Protein AF-A0A8J4XRU6-F1 (afdb_monomer_lite)

Radius of gyration: 30.34 Å; chains: 1; bounding box: 75×62×86 Å

Structure (mmCIF, N/CA/C/O backbone):
data_AF-A0A8J4XRU6-F1
#
_entry.id   AF-A0A8J4XRU6-F1
#
loop_
_atom_site.group_PDB
_atom_site.id
_atom_site.type_symbol
_atom_site.label_atom_id
_atom_site.label_alt_id
_atom_site.label_comp_id
_atom_site.label_asym_id
_atom_site.label_entity_id
_atom_site.label_seq_id
_atom_site.pdbx_PDB_ins_code
_atom_site.Cartn_x
_atom_site.Cartn_y
_atom_site.Cartn_z
_atom_site.occupancy
_atom_site.B_iso_or_equiv
_atom_site.auth_seq_id
_atom_site.auth_comp_id
_atom_site.auth_asym_id
_atom_site.auth_atom_id
_atom_site.pdbx_PDB_model_num
ATOM 1 N N . MET A 1 1 ? -19.511 39.780 55.574 1.00 36.06 1 MET A N 1
ATOM 2 C CA . MET A 1 1 ? -18.321 38.987 55.947 1.00 36.06 1 MET A CA 1
ATOM 3 C C . MET A 1 1 ? -18.146 37.893 54.897 1.00 36.06 1 MET A C 1
ATOM 5 O O . MET A 1 1 ? -18.789 36.856 54.975 1.00 36.06 1 MET A O 1
ATOM 9 N N . GLN A 1 2 ? -17.411 38.193 53.823 1.00 42.47 2 GLN A N 1
ATOM 10 C CA . GLN A 1 2 ? -17.101 37.233 52.762 1.00 42.47 2 GLN A CA 1
ATOM 11 C C . GLN A 1 2 ? -15.917 36.392 53.230 1.00 42.47 2 GLN A C 1
ATOM 13 O O . GLN A 1 2 ? -14.803 36.896 53.327 1.00 42.47 2 GLN A O 1
ATOM 18 N N . VAL A 1 3 ? -16.158 35.124 53.554 1.00 40.81 3 VAL A N 1
ATOM 19 C CA . VAL A 1 3 ? -15.068 34.166 53.739 1.00 40.81 3 VAL A CA 1
ATOM 20 C C . VAL A 1 3 ? -14.657 33.704 52.343 1.00 40.81 3 VAL A C 1
ATOM 22 O O . VAL A 1 3 ? -15.172 32.711 51.831 1.00 40.81 3 VAL A O 1
ATOM 25 N N . SER A 1 4 ? -13.760 34.466 51.713 1.00 47.53 4 SER A N 1
ATOM 26 C CA . SER A 1 4 ? -12.944 33.965 50.606 1.00 47.53 4 SER A CA 1
ATOM 27 C C . SER A 1 4 ? -12.082 32.839 51.168 1.00 47.53 4 SER A C 1
ATOM 29 O O . SER A 1 4 ? -11.114 33.079 51.886 1.00 47.53 4 SER A O 1
ATOM 31 N N . ARG A 1 5 ? -12.477 31.589 50.917 1.00 51.69 5 ARG A N 1
ATOM 32 C CA . ARG A 1 5 ? -11.557 30.461 51.052 1.00 51.69 5 ARG A CA 1
ATOM 33 C C . ARG A 1 5 ? -10.728 30.427 49.775 1.00 51.69 5 ARG A C 1
ATOM 35 O O . ARG A 1 5 ? -11.183 29.878 48.774 1.00 51.69 5 ARG A O 1
ATOM 42 N N . GLU A 1 6 ? -9.532 31.002 49.811 1.00 52.94 6 GLU A N 1
ATOM 43 C CA . GLU A 1 6 ? -8.487 30.690 48.837 1.00 52.94 6 GLU A CA 1
ATOM 44 C C . GLU A 1 6 ? -8.266 29.167 48.850 1.00 52.94 6 GLU A C 1
ATOM 46 O O . GLU A 1 6 ? -7.653 28.614 49.766 1.00 52.94 6 GLU A O 1
ATOM 51 N N . CYS A 1 7 ? -8.784 28.461 47.843 1.00 56.81 7 CYS A N 1
ATOM 52 C CA . CYS A 1 7 ? -8.382 27.085 47.571 1.00 56.81 7 CYS A CA 1
ATOM 53 C C . CYS A 1 7 ? -6.996 27.149 46.927 1.00 56.81 7 CYS A C 1
ATOM 55 O O . CYS A 1 7 ? -6.865 27.188 45.707 1.00 56.81 7 CYS A O 1
ATOM 57 N N . ARG A 1 8 ? -5.949 27.233 47.751 1.00 59.84 8 ARG A N 1
ATOM 58 C CA . ARG A 1 8 ? -4.573 27.093 47.275 1.00 59.84 8 ARG A CA 1
ATOM 59 C C . ARG A 1 8 ? -4.389 25.642 46.831 1.00 59.84 8 ARG A C 1
ATOM 61 O O . ARG A 1 8 ? -4.254 24.759 47.672 1.00 59.84 8 ARG A O 1
ATOM 68 N N . VAL A 1 9 ? -4.443 25.406 45.521 1.00 60.50 9 VAL A N 1
ATOM 69 C CA . VAL A 1 9 ? -4.179 24.090 44.926 1.00 60.50 9 VAL A CA 1
ATOM 70 C C . VAL A 1 9 ? -2.729 23.707 45.267 1.00 60.50 9 VAL A C 1
ATOM 72 O O . VAL A 1 9 ? -1.824 24.495 44.974 1.00 60.50 9 VAL A O 1
ATOM 75 N N . PRO A 1 10 ? -2.480 22.572 45.944 1.00 61.06 10 PRO A N 1
ATOM 76 C CA . PRO A 1 10 ? -1.125 22.140 46.269 1.00 61.06 10 PRO A CA 1
ATOM 77 C C . PRO A 1 10 ? -0.315 21.915 44.982 1.00 61.06 10 PRO A C 1
ATOM 79 O O . PRO A 1 10 ? -0.826 21.364 44.012 1.00 61.06 10 PRO A O 1
ATOM 82 N N . GLN A 1 11 ? 0.957 22.335 44.966 1.00 56.78 11 GLN A N 1
ATOM 83 C CA . GLN A 1 11 ? 1.838 22.288 43.781 1.00 56.78 11 GLN A CA 1
ATOM 84 C C . GLN A 1 11 ? 1.998 20.888 43.158 1.00 56.78 11 GLN A C 1
ATOM 86 O O . GLN A 1 11 ? 2.350 20.800 41.989 1.00 56.78 11 GLN A O 1
ATOM 91 N N . ALA A 1 12 ? 1.679 19.816 43.890 1.00 53.16 12 ALA A N 1
ATOM 92 C CA . ALA A 1 12 ? 1.662 18.442 43.384 1.00 53.16 12 ALA A CA 1
ATOM 93 C C . ALA A 1 12 ? 0.533 18.151 42.366 1.00 53.16 12 ALA A C 1
ATOM 95 O O . ALA A 1 12 ? 0.570 17.133 41.689 1.00 53.16 12 ALA A O 1
ATOM 96 N N . GLU A 1 13 ? -0.471 19.027 42.237 1.00 52.50 13 GLU A N 1
ATOM 97 C CA . GLU A 1 13 ? -1.601 18.855 41.307 1.00 52.50 13 GLU A CA 1
ATOM 98 C C . GLU A 1 13 ? -1.416 19.623 39.979 1.00 52.50 13 GLU A C 1
ATOM 100 O O . GLU A 1 13 ? -2.256 19.553 39.080 1.00 52.50 13 GLU A O 1
ATOM 105 N N . ALA A 1 14 ? -0.296 20.342 39.823 1.00 54.00 14 ALA A N 1
ATOM 106 C CA . ALA A 1 14 ? 0.062 21.039 38.584 1.00 54.00 14 ALA A CA 1
ATOM 107 C C . ALA A 1 14 ? 0.485 20.081 37.450 1.00 54.00 14 ALA A C 1
ATOM 109 O O . ALA A 1 14 ? 0.410 20.451 36.278 1.00 54.00 14 ALA A O 1
ATOM 110 N N . ASP A 1 15 ? 0.851 18.841 37.785 1.00 62.12 15 ASP A N 1
ATOM 111 C CA . ASP A 1 15 ? 1.307 17.823 36.829 1.00 62.12 15 ASP A CA 1
ATOM 112 C C . ASP A 1 15 ? 0.159 17.202 36.009 1.00 62.12 15 ASP A C 1
ATOM 114 O O . ASP A 1 15 ? 0.395 16.483 35.038 1.00 62.12 15 ASP A O 1
ATOM 118 N N . ALA A 1 16 ? -1.099 17.511 36.352 1.00 71.38 16 ALA A N 1
ATOM 119 C CA . ALA A 1 16 ? -2.292 17.083 35.625 1.00 71.38 16 ALA A CA 1
ATOM 120 C C . ALA A 1 16 ? -2.980 18.283 34.940 1.00 71.38 16 ALA A C 1
ATOM 122 O O . ALA A 1 16 ? -3.874 18.907 35.527 1.00 71.38 16 ALA A O 1
ATOM 123 N N . PRO A 1 17 ? -2.622 18.601 33.675 1.00 77.94 17 PRO A N 1
ATOM 124 C CA . PRO A 1 17 ? -3.026 19.843 33.036 1.00 77.94 17 PRO A CA 1
ATOM 125 C C . PRO A 1 17 ? -4.535 20.123 33.008 1.00 77.94 17 PRO A C 1
ATOM 127 O O . PRO A 1 17 ? -5.006 21.252 33.154 1.00 77.94 17 PRO A O 1
ATOM 130 N N . GLY A 1 18 ? -5.319 19.063 32.811 1.00 82.88 18 GLY A N 1
ATOM 131 C CA . GLY A 1 18 ? -6.775 19.158 32.794 1.00 82.88 18 GLY A CA 1
ATOM 132 C C . GLY A 1 18 ? -7.371 19.455 34.171 1.00 82.88 18 GLY A C 1
ATOM 133 O O . GLY A 1 18 ? -8.313 20.240 34.271 1.00 82.88 18 GLY A O 1
ATOM 134 N N . ALA A 1 19 ? -6.811 18.867 35.231 1.00 81.62 19 ALA A N 1
ATOM 135 C CA . ALA A 1 19 ? -7.328 18.989 36.590 1.00 81.62 19 ALA A CA 1
ATOM 136 C C . ALA A 1 19 ? -7.036 20.374 37.178 1.00 81.62 19 ALA A C 1
ATOM 138 O O . ALA A 1 19 ? -7.962 21.021 37.674 1.00 81.62 19 ALA A O 1
ATOM 139 N N . TYR A 1 20 ? -5.801 20.882 37.030 1.00 84.56 20 TYR A N 1
ATOM 140 C CA . TYR A 1 20 ? -5.463 22.221 37.529 1.00 84.56 20 TYR A CA 1
ATOM 141 C C . TYR A 1 20 ? -6.392 23.271 36.919 1.00 84.56 20 TYR A C 1
ATOM 143 O O . TYR A 1 20 ? -6.892 24.143 37.624 1.00 84.56 20 TYR A O 1
ATOM 151 N N . LYS A 1 21 ? -6.675 23.161 35.613 1.00 83.38 21 LYS A N 1
ATOM 152 C CA . LYS A 1 21 ? -7.456 24.158 34.880 1.00 83.38 21 LYS A CA 1
ATOM 153 C C . LYS A 1 21 ? -8.904 24.202 35.368 1.00 83.38 21 LYS A C 1
ATOM 155 O O . LYS A 1 21 ? -9.465 25.287 35.506 1.00 83.38 21 LYS A O 1
ATOM 160 N N . LEU A 1 22 ? -9.495 23.041 35.665 1.00 83.00 22 LEU A N 1
ATOM 161 C CA . LEU A 1 22 ? -10.851 22.929 36.213 1.00 83.00 22 LEU A CA 1
ATOM 162 C C . LEU A 1 22 ? -10.964 23.483 37.640 1.00 83.00 22 LEU A C 1
ATOM 164 O O . LEU A 1 22 ? -12.010 24.026 37.985 1.00 83.00 22 LEU A O 1
ATOM 168 N N . LEU A 1 23 ? -9.905 23.366 38.446 1.00 81.50 23 LEU A N 1
ATOM 169 C CA . LEU A 1 23 ? -9.887 23.819 39.840 1.00 81.50 23 LEU A CA 1
ATOM 170 C C . LEU A 1 23 ? -9.537 25.308 39.994 1.00 81.50 23 LEU A C 1
ATOM 172 O O . LEU A 1 23 ? -10.076 25.957 40.889 1.00 81.50 23 LEU A O 1
ATOM 176 N N . SER A 1 24 ? -8.649 25.853 39.152 1.00 79.88 24 SER A N 1
ATOM 177 C CA . SER A 1 24 ? -8.127 27.223 39.297 1.00 79.88 24 SER A CA 1
ATOM 178 C C . SER A 1 24 ? -8.761 28.256 38.362 1.00 79.88 24 SER A C 1
ATOM 180 O O . SER A 1 24 ? -8.850 29.428 38.727 1.00 79.88 24 SER A O 1
ATOM 182 N N . HIS A 1 25 ? -9.195 27.859 37.160 1.00 82.75 25 HIS A N 1
ATOM 183 C CA . HIS A 1 25 ? -9.647 28.798 36.124 1.00 82.75 25 HIS A CA 1
ATOM 184 C C . HIS A 1 25 ? -11.142 28.721 35.804 1.00 82.75 25 HIS A C 1
ATOM 186 O O . HIS A 1 25 ? -11.688 29.677 35.255 1.00 82.75 25 HIS A O 1
ATOM 192 N N . PHE A 1 26 ? -11.824 27.628 36.153 1.00 82.62 26 PHE A N 1
ATOM 193 C CA . PHE A 1 26 ? -13.256 27.468 35.900 1.00 82.62 26 PHE A CA 1
ATOM 194 C C . PHE A 1 26 ? -14.091 27.587 37.180 1.00 82.62 26 PHE A C 1
ATOM 196 O O . PHE A 1 26 ? -13.691 27.174 38.266 1.00 82.62 26 PHE A O 1
ATOM 203 N N . ARG A 1 27 ? -15.297 28.154 37.055 1.00 85.19 27 ARG A N 1
ATOM 204 C CA . ARG A 1 27 ? -16.280 28.188 38.147 1.00 85.19 27 ARG A CA 1
ATOM 205 C C . ARG A 1 27 ? -16.848 26.783 38.364 1.00 85.19 27 ARG A C 1
ATOM 207 O O . ARG A 1 27 ? -17.085 26.065 37.395 1.00 85.19 27 ARG A O 1
ATOM 214 N N . ARG A 1 28 ? -17.112 26.414 39.624 1.00 86.31 28 ARG A N 1
ATOM 215 C CA . ARG A 1 28 ? -17.625 25.084 39.996 1.00 86.31 28 ARG A CA 1
ATOM 216 C C . ARG A 1 28 ? -18.889 24.721 39.184 1.00 86.31 28 ARG A C 1
ATOM 218 O O . ARG A 1 28 ? -19.890 25.428 39.323 1.00 86.31 28 ARG A O 1
ATOM 225 N N . PRO A 1 29 ? -18.869 23.644 38.376 1.00 85.69 29 PRO A N 1
ATOM 226 C CA . PRO A 1 29 ? -20.030 23.215 37.601 1.00 85.69 29 PRO A CA 1
ATOM 227 C C . PRO A 1 29 ? -21.075 22.524 38.488 1.00 85.69 29 PRO A C 1
ATOM 229 O O . PRO A 1 29 ? -20.756 21.982 39.550 1.00 85.69 29 PRO A O 1
ATOM 232 N N . ILE A 1 30 ? -22.334 22.530 38.046 1.00 89.50 30 ILE A N 1
ATOM 233 C CA . ILE A 1 30 ? -23.422 21.793 38.702 1.00 89.50 30 ILE A CA 1
ATOM 234 C C . ILE A 1 30 ? -23.284 20.311 38.325 1.00 89.50 30 ILE A C 1
ATOM 236 O O . ILE A 1 30 ? -23.161 20.006 37.137 1.00 89.50 30 ILE A O 1
ATOM 240 N N . PRO A 1 31 ? -23.285 19.379 39.295 1.00 85.19 31 PRO A N 1
ATOM 241 C CA . PRO A 1 31 ? -23.131 17.963 38.998 1.00 85.19 31 PRO A CA 1
ATOM 242 C C . PRO A 1 31 ? -24.345 17.446 38.219 1.00 85.19 31 PRO A C 1
ATOM 244 O O . PRO A 1 31 ? -25.462 17.427 38.734 1.00 85.19 31 PRO A O 1
ATOM 247 N N . GLN A 1 32 ? -24.110 16.985 36.992 1.00 89.06 32 GLN A N 1
ATOM 248 C CA . GLN A 1 32 ? -25.100 16.302 36.166 1.00 89.06 32 GLN A CA 1
ATOM 249 C C . GLN A 1 32 ? -24.724 14.820 36.066 1.00 89.06 32 GLN A C 1
ATOM 251 O O . GLN A 1 32 ? -23.597 14.482 35.709 1.00 89.06 32 GLN A O 1
ATOM 256 N N . ARG A 1 33 ? -25.662 13.921 36.387 1.00 86.00 33 ARG A N 1
ATOM 257 C CA . ARG A 1 33 ? -25.467 12.482 36.175 1.00 86.00 33 ARG A CA 1
ATOM 258 C C . ARG A 1 33 ? -25.762 12.153 34.717 1.00 86.00 33 ARG A C 1
ATOM 260 O O . ARG A 1 33 ? -26.882 12.348 34.256 1.00 86.00 33 ARG A O 1
ATOM 267 N N . VAL A 1 34 ? -24.762 11.641 34.015 1.00 87.06 34 VAL A N 1
ATOM 268 C CA . VAL A 1 34 ? -24.883 11.112 32.654 1.00 87.06 34 VAL A CA 1
ATOM 269 C C . VAL A 1 34 ? -24.455 9.653 32.659 1.00 87.06 34 VAL A C 1
ATOM 271 O O . VAL A 1 34 ? -23.503 9.287 33.342 1.00 87.06 34 VAL A O 1
ATOM 274 N N . LYS A 1 35 ? -25.214 8.823 31.940 1.00 83.50 35 LYS A N 1
ATOM 275 C CA . LYS A 1 35 ? -24.985 7.378 31.850 1.00 83.50 35 LYS A CA 1
ATOM 276 C C . LYS A 1 35 ? -23.863 7.038 30.863 1.00 83.50 35 LYS A C 1
ATOM 278 O O . LYS A 1 35 ? -23.136 6.086 31.101 1.00 83.50 35 LYS A O 1
ATOM 283 N N . ASP A 1 36 ? -23.696 7.861 29.824 1.00 85.38 36 ASP A N 1
ATOM 284 C CA . ASP A 1 36 ? -22.763 7.641 28.718 1.00 85.38 36 ASP A CA 1
ATOM 285 C C . ASP A 1 36 ? -22.160 8.966 28.220 1.00 85.38 36 ASP A C 1
ATOM 287 O O . ASP A 1 36 ? -22.740 10.038 28.403 1.00 85.38 36 ASP A O 1
ATOM 291 N N . ILE A 1 37 ? -21.023 8.888 27.518 1.00 86.19 37 ILE A N 1
ATOM 292 C CA . ILE A 1 37 ? -20.340 10.034 26.878 1.00 86.19 37 ILE A CA 1
ATOM 293 C C . ILE A 1 37 ? -21.114 10.603 25.663 1.00 86.19 37 ILE A C 1
ATOM 295 O O . ILE A 1 37 ? -20.726 11.611 25.071 1.00 86.19 37 ILE A O 1
ATOM 299 N N . GLY A 1 38 ? -22.227 9.966 25.279 1.00 88.31 38 GLY A N 1
ATOM 300 C CA . GLY A 1 38 ? -23.122 10.412 24.212 1.00 88.31 38 GLY A CA 1
ATOM 301 C C . GLY A 1 38 ? -22.565 10.167 22.807 1.00 88.31 38 GLY A C 1
ATOM 302 O O . GLY A 1 38 ? -22.110 9.070 22.483 1.00 88.31 38 GLY A O 1
ATOM 303 N N . VAL A 1 39 ? -22.618 11.194 21.951 1.00 90.12 39 VAL A N 1
ATOM 304 C CA . VAL A 1 39 ? -22.227 11.119 20.526 1.00 90.12 39 VAL A CA 1
ATOM 305 C C . VAL A 1 39 ? -20.764 10.721 20.314 1.00 90.12 39 VAL A C 1
ATOM 307 O O . VAL A 1 39 ? -20.441 10.07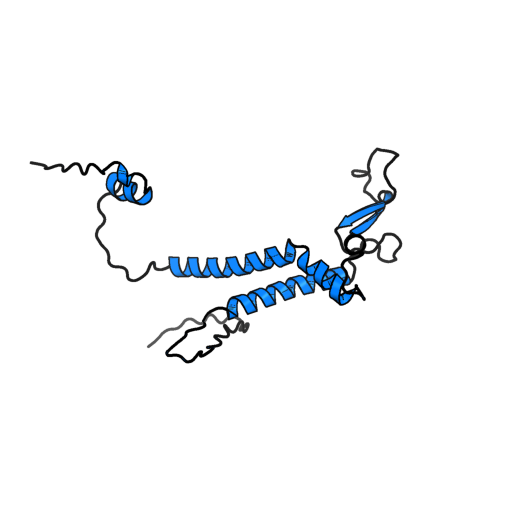3 19.320 1.00 90.12 39 VAL A O 1
ATOM 310 N N . TRP A 1 40 ? -19.888 11.038 21.269 1.00 92.00 40 TRP A N 1
ATOM 311 C CA . TRP A 1 40 ? -18.463 10.719 21.200 1.00 92.00 40 TRP A CA 1
ATOM 312 C C . TRP A 1 40 ? -18.193 9.224 21.068 1.00 92.00 40 TRP A C 1
ATOM 314 O O . TRP A 1 40 ? -17.247 8.846 20.388 1.00 92.00 40 TRP A O 1
ATOM 324 N N . PHE A 1 41 ? -19.055 8.371 21.627 1.00 87.94 41 PHE A N 1
ATOM 325 C CA . PHE A 1 41 ? -18.916 6.927 21.461 1.00 87.94 41 PHE A CA 1
ATOM 326 C C . PHE A 1 41 ? -19.068 6.512 19.991 1.00 87.94 41 PHE A C 1
ATOM 328 O O . PHE A 1 41 ? -18.260 5.744 19.480 1.00 87.94 41 PHE A O 1
ATOM 335 N N . LYS A 1 42 ? -20.041 7.092 19.272 1.00 81.25 42 LYS A N 1
ATOM 336 C CA . LYS A 1 42 ? -20.231 6.840 17.832 1.00 81.25 42 LYS A CA 1
ATOM 337 C C . LYS A 1 42 ? -19.050 7.343 17.000 1.00 81.25 42 LYS A C 1
ATOM 339 O O . LYS A 1 42 ? -18.669 6.703 16.023 1.00 81.25 42 LYS A O 1
ATOM 344 N N . ILE A 1 43 ? -18.471 8.482 17.385 1.00 91.25 43 ILE A N 1
ATOM 345 C CA . ILE A 1 43 ? -17.301 9.054 16.706 1.00 91.25 43 ILE A CA 1
ATOM 346 C C . ILE A 1 43 ? -16.085 8.142 16.899 1.00 91.25 43 ILE A C 1
ATOM 348 O O . ILE A 1 43 ? -15.429 7.791 15.924 1.00 91.25 43 ILE A O 1
ATOM 352 N N . LEU A 1 44 ? -15.813 7.717 18.134 1.00 88.38 44 LEU A N 1
ATOM 353 C CA . LEU A 1 44 ? -14.686 6.837 18.446 1.00 88.38 44 LEU A CA 1
ATOM 354 C C . LEU A 1 44 ? -14.824 5.460 17.782 1.00 88.38 44 LEU A C 1
ATOM 356 O O . LEU A 1 44 ? -13.844 4.960 17.237 1.00 88.38 44 LEU A O 1
ATOM 360 N N . ASP A 1 45 ? -16.032 4.890 17.747 1.00 79.56 45 ASP A N 1
ATOM 361 C CA . ASP A 1 45 ? -16.316 3.646 17.015 1.00 79.56 45 ASP A CA 1
ATOM 362 C C . ASP A 1 45 ? -16.030 3.791 15.508 1.00 79.56 45 ASP A C 1
ATOM 364 O O . ASP A 1 45 ? -15.391 2.935 14.893 1.00 79.56 45 ASP A O 1
ATOM 368 N N . SER A 1 46 ? -16.427 4.922 14.918 1.00 83.44 46 SER A N 1
ATOM 369 C CA . SER A 1 46 ? -16.165 5.216 13.504 1.00 83.44 46 SER A CA 1
ATOM 370 C C . SER A 1 46 ? -14.668 5.363 13.221 1.00 83.44 46 SER A C 1
ATOM 372 O O . SER A 1 46 ? -14.166 4.810 12.244 1.00 83.44 46 SER A O 1
ATOM 374 N N . ILE A 1 47 ? -13.938 6.068 14.091 1.00 89.44 47 ILE A N 1
ATOM 375 C CA . ILE A 1 47 ? -12.483 6.235 13.974 1.00 89.44 47 ILE A CA 1
ATOM 376 C C . ILE A 1 47 ? -11.777 4.882 14.098 1.00 89.44 47 ILE A C 1
ATOM 378 O O . ILE A 1 47 ? -10.866 4.610 13.323 1.00 89.44 47 ILE A O 1
ATOM 382 N N . GLY A 1 48 ? -12.213 4.016 15.017 1.00 84.75 48 GLY A N 1
ATOM 383 C CA . GLY A 1 48 ? -11.657 2.670 15.170 1.00 84.75 48 GLY A CA 1
ATOM 384 C C . GLY A 1 48 ? -11.789 1.836 13.894 1.00 84.75 48 GLY A C 1
ATOM 385 O O . GLY A 1 48 ? -10.811 1.246 13.438 1.00 84.75 48 GLY A O 1
ATOM 386 N N . LYS A 1 49 ? -12.969 1.854 13.261 1.00 80.38 49 LYS A N 1
ATOM 387 C CA . LYS A 1 49 ? -13.205 1.161 11.982 1.00 80.38 49 LYS A CA 1
ATOM 388 C C . LYS A 1 49 ? -12.335 1.717 10.854 1.00 80.38 49 LYS A C 1
ATOM 390 O O . LYS A 1 49 ? -11.704 0.946 10.135 1.00 80.38 49 LYS A O 1
ATOM 395 N N . LEU A 1 50 ? -12.250 3.042 10.730 1.00 85.31 50 LEU A N 1
ATOM 396 C CA . LEU A 1 50 ? -11.398 3.688 9.727 1.00 85.31 50 LEU A CA 1
ATOM 397 C C . LEU A 1 50 ? -9.913 3.381 9.949 1.00 85.31 50 LEU A C 1
ATOM 399 O O . LEU A 1 50 ? -9.197 3.141 8.982 1.00 85.31 50 LEU A O 1
ATOM 403 N N . ALA A 1 51 ? -9.457 3.327 11.202 1.00 88.25 51 ALA A N 1
ATOM 404 C CA . ALA A 1 51 ? -8.069 3.020 11.528 1.00 88.25 51 ALA A CA 1
ATOM 405 C C . ALA A 1 51 ? -7.655 1.630 11.013 1.00 88.25 51 ALA A C 1
ATOM 407 O O . ALA A 1 51 ? -6.593 1.492 10.403 1.00 88.25 51 ALA A O 1
ATOM 408 N N . VAL A 1 52 ? -8.506 0.612 11.187 1.00 84.75 52 VAL A N 1
ATOM 409 C CA . VAL A 1 52 ? -8.248 -0.748 10.677 1.00 84.75 52 VAL A CA 1
ATOM 410 C C . VAL A 1 52 ? -8.100 -0.745 9.155 1.00 84.75 52 VAL A C 1
ATOM 412 O O . VAL A 1 52 ? -7.112 -1.274 8.644 1.00 84.75 52 VAL A O 1
ATOM 415 N N . ILE A 1 53 ? -9.022 -0.082 8.450 1.00 86.31 53 ILE A N 1
ATOM 416 C CA . ILE A 1 53 ? -8.988 0.059 6.988 1.00 86.31 53 ILE A CA 1
ATOM 417 C C . ILE A 1 53 ? -7.682 0.738 6.559 1.00 86.31 53 ILE A C 1
ATOM 419 O O . ILE A 1 53 ? -6.938 0.214 5.733 1.00 86.31 53 ILE A O 1
ATOM 423 N N . THR A 1 54 ? -7.339 1.875 7.170 1.00 91.06 54 THR A N 1
ATOM 424 C CA . THR A 1 54 ? -6.121 2.613 6.808 1.00 91.06 54 THR A CA 1
ATOM 425 C C . THR A 1 54 ? -4.850 1.796 7.025 1.00 91.06 54 THR A C 1
ATOM 427 O O . THR A 1 54 ? -3.971 1.812 6.167 1.00 91.06 54 THR A O 1
ATOM 430 N N . ASN A 1 55 ? -4.765 1.019 8.108 1.00 90.00 55 ASN A N 1
ATOM 431 C CA . ASN A 1 55 ? -3.617 0.151 8.364 1.00 90.00 55 ASN A CA 1
ATOM 432 C C . ASN A 1 55 ? -3.498 -0.967 7.317 1.00 90.00 55 ASN A C 1
ATOM 434 O O . ASN A 1 55 ? -2.389 -1.275 6.881 1.00 90.00 55 ASN A O 1
ATOM 438 N N . ALA A 1 56 ? -4.622 -1.525 6.857 1.00 89.06 56 ALA A N 1
ATOM 439 C CA . ALA A 1 56 ? -4.639 -2.508 5.775 1.00 89.06 56 ALA A CA 1
ATOM 440 C C . ALA A 1 56 ? -4.095 -1.919 4.466 1.00 89.06 56 ALA A C 1
ATOM 442 O O . ALA A 1 56 ? -3.234 -2.519 3.820 1.00 89.06 56 ALA A O 1
ATOM 443 N N . PHE A 1 57 ? -4.554 -0.716 4.103 1.00 91.25 57 PHE A N 1
ATOM 444 C CA . PHE A 1 57 ? -4.080 -0.002 2.917 1.00 91.25 57 PHE A CA 1
ATOM 445 C C . PHE A 1 57 ? -2.593 0.342 3.001 1.00 91.25 57 PHE A C 1
ATOM 447 O O . PHE A 1 57 ? -1.882 0.170 2.010 1.00 91.25 57 PHE A O 1
ATOM 454 N N . ILE A 1 58 ? -2.110 0.774 4.171 1.00 92.25 58 ILE A N 1
ATOM 455 C CA . ILE A 1 58 ? -0.682 1.020 4.400 1.00 92.25 58 ILE A CA 1
ATOM 456 C C . ILE A 1 58 ? 0.099 -0.260 4.094 1.00 92.25 58 ILE A C 1
ATOM 458 O O . ILE A 1 58 ? 0.955 -0.260 3.216 1.00 92.25 58 ILE A O 1
ATOM 462 N N . ILE A 1 59 ? -0.261 -1.386 4.712 1.00 90.81 59 ILE A N 1
ATOM 463 C CA . ILE A 1 59 ? 0.438 -2.656 4.478 1.00 90.81 59 ILE A CA 1
ATOM 464 C C . ILE A 1 59 ? 0.366 -3.068 2.998 1.00 90.81 59 ILE A C 1
ATOM 466 O O . ILE A 1 59 ? 1.387 -3.439 2.422 1.00 90.81 59 ILE A O 1
ATOM 470 N N . ALA A 1 60 ? -0.794 -2.975 2.349 1.00 91.06 60 ALA A N 1
ATOM 471 C CA . ALA A 1 60 ? -0.970 -3.429 0.969 1.00 91.06 60 ALA A CA 1
ATOM 472 C C . ALA A 1 60 ? -0.193 -2.591 -0.065 1.00 91.06 60 ALA A C 1
ATOM 474 O O . ALA A 1 60 ? 0.366 -3.145 -1.016 1.00 91.06 60 ALA A O 1
ATOM 475 N N . PHE A 1 61 ? -0.179 -1.263 0.092 1.00 90.81 61 PHE A N 1
ATOM 476 C CA . PHE A 1 61 ? 0.344 -0.347 -0.926 1.00 90.81 61 PHE A CA 1
ATOM 477 C C . PHE A 1 61 ? 1.741 0.188 -0.629 1.00 90.81 61 PHE A C 1
ATOM 479 O O . PHE A 1 61 ? 2.478 0.445 -1.580 1.00 90.81 61 PHE A O 1
ATOM 486 N N . THR A 1 62 ? 2.127 0.349 0.639 1.00 90.00 62 THR A N 1
ATOM 487 C CA . THR A 1 62 ? 3.452 0.891 0.979 1.00 90.00 62 THR A CA 1
ATOM 488 C C . THR A 1 62 ? 4.509 -0.194 1.134 1.00 90.00 62 THR A C 1
ATOM 490 O O . THR A 1 62 ? 5.695 0.112 1.056 1.00 90.00 62 THR A O 1
ATOM 493 N N . SER A 1 63 ? 4.115 -1.450 1.371 1.00 89.38 63 SER A N 1
ATOM 494 C CA . SER A 1 63 ? 5.066 -2.549 1.548 1.00 89.38 63 SER A CA 1
ATOM 495 C C . SER A 1 63 ? 5.327 -3.325 0.253 1.00 89.38 63 SER A C 1
ATOM 497 O O . SER A 1 63 ? 4.465 -3.451 -0.622 1.00 89.38 63 SER A O 1
ATOM 499 N N . ASN A 1 64 ? 6.517 -3.925 0.169 1.00 89.44 64 ASN A N 1
ATOM 500 C CA . ASN A 1 64 ? 6.876 -4.874 -0.889 1.00 89.44 64 ASN A CA 1
ATOM 501 C C . ASN A 1 64 ? 6.366 -6.299 -0.615 1.00 89.44 64 ASN A C 1
ATOM 503 O O . ASN A 1 64 ? 6.650 -7.213 -1.381 1.00 89.44 64 ASN A O 1
ATOM 507 N N . PHE A 1 65 ? 5.556 -6.497 0.430 1.00 88.69 65 PHE A N 1
ATOM 508 C CA . PHE A 1 65 ? 5.073 -7.820 0.817 1.00 88.69 65 PHE A CA 1
ATOM 509 C C . PHE A 1 65 ? 4.247 -8.490 -0.290 1.00 88.69 65 PHE A C 1
ATOM 511 O O . PHE A 1 65 ? 4.504 -9.633 -0.657 1.00 88.69 65 PHE A O 1
ATOM 518 N N . ILE A 1 66 ? 3.276 -7.769 -0.857 1.00 90.50 66 ILE A N 1
ATOM 519 C CA . ILE A 1 66 ? 2.393 -8.300 -1.904 1.00 90.50 66 ILE A CA 1
ATOM 520 C C . ILE A 1 66 ? 3.155 -8.653 -3.193 1.00 90.50 66 ILE A C 1
ATOM 522 O O . ILE A 1 66 ? 2.994 -9.780 -3.662 1.00 90.50 66 ILE A O 1
ATOM 526 N N . PRO A 1 67 ? 3.984 -7.767 -3.786 1.00 90.25 67 PRO A N 1
ATOM 527 C CA . PRO A 1 67 ? 4.725 -8.124 -4.996 1.00 90.25 67 PRO A CA 1
ATOM 528 C C . PRO A 1 67 ? 5.728 -9.267 -4.774 1.00 90.25 67 PRO A C 1
ATOM 530 O O . PRO A 1 67 ? 5.842 -10.126 -5.645 1.00 90.25 67 PRO A O 1
ATOM 533 N N . GLU A 1 68 ? 6.394 -9.348 -3.616 1.00 90.38 68 GLU A N 1
ATOM 534 C CA . GLU A 1 68 ? 7.265 -10.487 -3.281 1.00 90.38 68 GLU A CA 1
ATOM 535 C C . GLU A 1 68 ? 6.484 -11.802 -3.173 1.00 90.38 68 GLU A C 1
ATOM 537 O O . GLU A 1 68 ? 6.942 -12.849 -3.634 1.00 90.38 68 GLU A O 1
ATOM 542 N N . LEU A 1 69 ? 5.289 -11.757 -2.577 1.00 89.81 69 LEU A N 1
ATOM 543 C CA . LEU A 1 69 ? 4.404 -12.912 -2.463 1.00 89.81 69 LEU A CA 1
ATOM 544 C C . LEU A 1 69 ? 3.966 -13.395 -3.849 1.00 89.81 69 LEU A C 1
ATOM 546 O O . LEU A 1 69 ? 4.102 -14.575 -4.165 1.00 89.81 69 LEU A O 1
ATOM 550 N N . VAL A 1 70 ? 3.487 -12.477 -4.690 1.00 90.88 70 VAL A N 1
ATOM 551 C CA . VAL A 1 70 ? 3.068 -12.783 -6.064 1.00 90.88 70 VAL A CA 1
ATOM 552 C C . VAL A 1 70 ? 4.234 -13.371 -6.858 1.00 90.88 70 VAL A C 1
ATOM 554 O O . VAL A 1 70 ? 4.053 -14.393 -7.514 1.00 90.88 70 VAL A O 1
ATOM 557 N N . TYR A 1 71 ? 5.439 -12.804 -6.748 1.00 90.25 71 TYR A N 1
ATOM 558 C CA . TYR A 1 71 ? 6.627 -13.339 -7.415 1.00 90.25 71 TYR A CA 1
ATOM 559 C C . TYR A 1 71 ? 6.946 -14.773 -6.970 1.00 90.25 71 TYR A C 1
ATOM 561 O O . TYR A 1 71 ? 7.103 -15.658 -7.811 1.00 90.25 71 TYR A O 1
ATOM 569 N N . ARG A 1 72 ? 6.959 -15.038 -5.655 1.00 89.88 72 ARG A N 1
ATOM 570 C CA . ARG A 1 72 ? 7.227 -16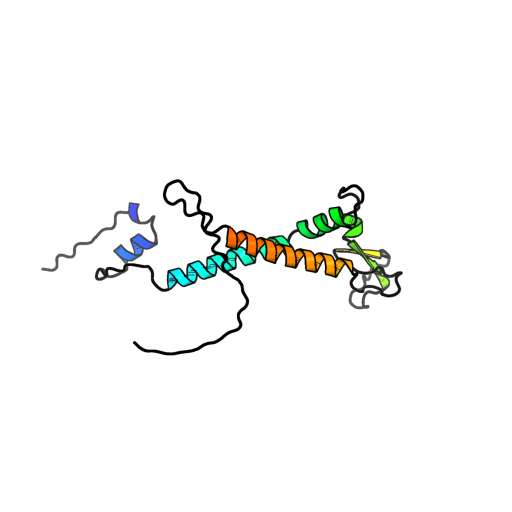.382 -5.110 1.00 89.88 72 ARG A CA 1
ATOM 571 C C . ARG A 1 72 ? 6.223 -17.441 -5.562 1.00 89.88 72 ARG A C 1
ATOM 573 O O . ARG A 1 72 ? 6.608 -18.598 -5.674 1.00 89.88 72 ARG A O 1
ATOM 580 N N . TYR A 1 73 ? 4.953 -17.078 -5.737 1.00 87.62 73 TYR A N 1
ATOM 581 C CA . TYR A 1 73 ? 3.895 -18.046 -6.052 1.00 87.62 73 TYR A CA 1
ATOM 582 C C . TYR A 1 73 ? 3.604 -18.200 -7.542 1.00 87.62 73 TYR A C 1
ATOM 584 O O . TYR A 1 73 ? 3.175 -19.274 -7.950 1.00 87.62 73 TYR A O 1
ATOM 592 N N . VAL A 1 74 ? 3.775 -17.140 -8.332 1.00 85.56 74 VAL A N 1
ATOM 593 C CA . VAL A 1 74 ? 3.369 -17.120 -9.746 1.00 85.56 74 VAL A CA 1
ATOM 594 C C . VAL A 1 74 ? 4.562 -17.262 -10.688 1.00 85.56 74 VAL A C 1
ATOM 596 O O . VAL A 1 74 ? 4.397 -17.794 -11.779 1.00 85.56 74 VAL A O 1
ATOM 599 N N . VAL A 1 75 ? 5.745 -16.784 -10.289 1.00 83.00 75 VAL A N 1
ATOM 600 C CA . VAL A 1 75 ? 6.902 -16.644 -11.193 1.00 83.00 75 VAL A CA 1
ATOM 601 C C . VAL A 1 75 ? 8.068 -17.548 -10.799 1.00 83.00 75 VAL A C 1
ATOM 603 O O . VAL A 1 75 ? 8.723 -18.107 -11.670 1.00 83.00 75 VAL A O 1
ATOM 606 N N . SER A 1 76 ? 8.349 -17.692 -9.502 1.00 83.94 76 SER A N 1
ATOM 607 C CA . SER A 1 76 ? 9.494 -18.470 -9.017 1.00 83.94 76 SER A CA 1
ATOM 608 C C . SER A 1 76 ? 9.165 -19.960 -8.909 1.00 83.94 76 SER A C 1
ATOM 610 O O . SER A 1 76 ? 8.435 -20.375 -8.009 1.00 83.94 76 SER A O 1
ATOM 612 N N . ASP A 1 77 ? 9.776 -20.784 -9.762 1.00 78.31 77 ASP A N 1
ATOM 613 C CA . ASP A 1 77 ? 9.653 -22.251 -9.706 1.00 78.31 77 ASP A CA 1
ATOM 614 C C . ASP A 1 77 ? 10.202 -22.835 -8.387 1.00 78.31 77 ASP A C 1
ATOM 616 O O . ASP A 1 77 ? 9.697 -23.830 -7.864 1.00 78.31 77 ASP A O 1
ATOM 620 N N . GLY A 1 78 ? 11.230 -22.192 -7.818 1.00 80.56 78 GLY A N 1
ATOM 621 C CA . GLY A 1 78 ? 11.906 -22.609 -6.584 1.00 80.56 78 GLY A CA 1
ATOM 622 C C . GLY A 1 78 ? 11.398 -21.936 -5.305 1.00 80.56 78 GLY A C 1
ATOM 623 O O . GLY A 1 78 ? 11.961 -22.173 -4.236 1.00 80.56 78 GLY A O 1
ATOM 624 N N . LYS A 1 79 ? 10.377 -21.067 -5.389 1.00 77.69 79 LYS A N 1
ATOM 625 C CA . LYS A 1 79 ? 9.901 -20.193 -4.291 1.00 77.69 79 LYS A CA 1
ATOM 626 C C . LYS A 1 79 ? 10.991 -19.305 -3.662 1.00 77.69 79 LYS A C 1
ATOM 628 O O . LYS A 1 79 ? 10.790 -18.759 -2.571 1.00 77.69 79 LYS A O 1
ATOM 633 N N . SER A 1 80 ? 12.132 -19.137 -4.330 1.00 86.31 80 SER A N 1
ATOM 634 C CA . SER A 1 80 ? 13.188 -18.218 -3.908 1.00 86.31 80 SER A CA 1
ATOM 635 C C . SER A 1 80 ? 12.897 -16.798 -4.402 1.00 86.31 80 SER A C 1
ATOM 637 O O . SER A 1 80 ? 12.111 -16.590 -5.330 1.00 86.31 80 SER A O 1
ATOM 639 N N . LEU A 1 81 ? 13.505 -15.811 -3.741 1.00 86.50 81 LEU A N 1
ATOM 640 C CA . LEU A 1 81 ? 13.422 -14.396 -4.127 1.00 86.50 81 LEU A CA 1
ATOM 641 C C . LEU A 1 81 ? 14.519 -13.993 -5.120 1.00 86.50 81 LEU A C 1
ATOM 643 O O . LEU A 1 81 ? 14.692 -12.807 -5.403 1.00 86.50 81 LEU A O 1
ATOM 647 N N . ASP A 1 82 ? 15.270 -14.966 -5.631 1.00 87.62 82 ASP A N 1
ATOM 648 C CA . ASP A 1 82 ? 16.370 -14.712 -6.550 1.00 87.62 82 ASP A CA 1
ATOM 649 C C . ASP A 1 82 ? 15.807 -14.128 -7.851 1.00 87.62 82 ASP A C 1
ATOM 651 O O . ASP A 1 82 ? 14.832 -14.636 -8.408 1.00 87.62 82 ASP A O 1
ATOM 655 N N . GLY A 1 83 ? 16.369 -13.002 -8.296 1.00 88.62 83 GLY A N 1
ATOM 656 C CA . GLY A 1 83 ? 15.885 -12.270 -9.472 1.00 88.62 83 GLY A CA 1
ATOM 657 C C . GLY A 1 83 ? 14.668 -11.364 -9.234 1.00 88.62 83 GLY A C 1
ATOM 658 O O . GLY A 1 83 ? 14.230 -10.697 -10.169 1.00 88.62 83 GLY A O 1
ATOM 659 N N . PHE A 1 84 ? 14.146 -11.253 -8.003 1.00 90.75 84 PHE A N 1
ATOM 660 C CA . PHE A 1 84 ? 13.017 -10.353 -7.715 1.00 90.75 84 PHE A CA 1
ATOM 661 C C . PHE A 1 84 ? 13.323 -8.890 -8.067 1.00 90.75 84 PHE A C 1
ATOM 663 O O . PHE A 1 84 ? 12.467 -8.194 -8.609 1.00 90.75 84 PHE A O 1
ATOM 670 N N . LEU A 1 85 ? 14.549 -8.425 -7.804 1.00 90.81 85 LEU A N 1
ATOM 671 C CA . LEU A 1 85 ? 14.954 -7.060 -8.148 1.00 90.81 85 LEU A CA 1
ATOM 672 C C . LEU A 1 85 ? 14.896 -6.821 -9.658 1.00 90.81 85 LEU A C 1
ATOM 674 O O . LEU A 1 85 ? 14.284 -5.844 -10.081 1.00 90.81 85 LEU A O 1
ATOM 678 N N . ASP A 1 86 ? 15.449 -7.731 -10.461 1.00 90.25 86 ASP A N 1
ATOM 679 C CA . ASP A 1 86 ? 15.409 -7.634 -11.925 1.00 90.25 86 ASP A CA 1
ATOM 680 C C . ASP A 1 86 ? 13.981 -7.687 -12.473 1.00 90.25 86 ASP A C 1
ATOM 682 O O . ASP A 1 86 ? 13.672 -7.013 -13.450 1.00 90.25 86 ASP A O 1
ATOM 686 N N . TYR A 1 87 ? 13.100 -8.440 -11.817 1.00 88.56 87 TYR A N 1
ATOM 687 C CA . TYR A 1 87 ? 11.686 -8.532 -12.163 1.00 88.56 87 TYR A CA 1
ATOM 688 C C . TYR A 1 87 ? 10.877 -7.280 -11.789 1.00 88.56 87 TYR A C 1
ATOM 690 O O . TYR A 1 87 ? 9.964 -6.880 -12.509 1.00 88.56 87 TYR A O 1
ATOM 698 N N . SER A 1 88 ? 11.190 -6.668 -10.646 1.00 92.25 88 SER A N 1
ATOM 699 C CA . SER A 1 88 ? 10.487 -5.486 -10.127 1.00 92.25 88 SER A CA 1
ATOM 700 C C . SER A 1 88 ? 10.875 -4.177 -10.827 1.00 92.25 88 SER A C 1
ATOM 702 O O . SER A 1 88 ? 10.218 -3.151 -10.636 1.00 92.25 88 SER A O 1
ATOM 704 N N . LEU A 1 89 ? 11.953 -4.204 -11.613 1.00 93.19 89 LEU A N 1
ATOM 705 C CA . LEU A 1 89 ? 12.510 -3.052 -12.305 1.00 93.19 89 LEU A CA 1
ATOM 706 C C . LEU A 1 89 ? 12.169 -3.109 -13.796 1.00 93.19 89 LEU A C 1
ATOM 708 O O . LEU A 1 89 ? 12.505 -4.066 -14.487 1.00 93.19 89 LEU A O 1
ATOM 712 N N . SER A 1 90 ? 11.585 -2.034 -14.319 1.00 93.19 90 SER A N 1
ATOM 713 C CA . SER A 1 90 ? 11.399 -1.857 -15.761 1.00 93.19 90 SER A CA 1
ATOM 714 C C . SER A 1 90 ? 12.514 -1.002 -16.354 1.00 93.19 90 SER A C 1
ATOM 716 O O . SER A 1 90 ? 13.082 -0.128 -15.696 1.00 93.19 90 SER A O 1
ATOM 718 N N . THR A 1 91 ? 12.854 -1.278 -17.611 1.00 92.69 91 THR A N 1
ATOM 719 C CA . THR A 1 91 ? 13.901 -0.575 -18.359 1.00 92.69 91 THR A CA 1
ATOM 720 C C . THR A 1 91 ? 13.316 0.581 -19.157 1.00 92.69 91 THR A C 1
ATOM 722 O O . THR A 1 91 ? 12.322 0.411 -19.864 1.00 92.69 91 THR A O 1
ATOM 725 N N . PHE A 1 92 ? 13.964 1.738 -19.093 1.00 91.94 92 PHE A N 1
ATOM 726 C CA . PHE A 1 92 ? 13.648 2.917 -19.888 1.00 91.94 92 PHE A CA 1
ATOM 727 C C . PHE A 1 92 ? 14.849 3.330 -20.736 1.00 91.94 92 PHE A C 1
ATOM 729 O O . PHE A 1 92 ? 15.983 3.296 -20.257 1.00 91.94 92 PHE A O 1
ATOM 736 N N . GLN A 1 93 ? 14.603 3.723 -21.986 1.00 91.50 93 GLN A N 1
ATOM 737 C CA . GLN A 1 93 ? 15.651 4.197 -22.882 1.00 91.50 93 GLN A CA 1
ATOM 738 C C . GLN A 1 93 ? 15.833 5.709 -22.725 1.00 91.50 93 GLN A C 1
ATOM 740 O O . GLN A 1 93 ? 14.926 6.492 -23.003 1.00 91.50 93 GLN A O 1
ATOM 745 N N . VAL A 1 94 ? 17.024 6.144 -22.310 1.00 89.00 94 VAL A N 1
ATOM 746 C CA . VAL A 1 94 ? 17.290 7.550 -21.948 1.00 89.00 94 VAL A CA 1
ATOM 747 C C . VAL A 1 94 ? 17.163 8.489 -23.157 1.00 89.00 94 VAL A C 1
ATOM 749 O O . VAL A 1 94 ? 16.777 9.652 -23.022 1.00 89.00 94 VAL A O 1
ATOM 752 N N . ALA A 1 95 ? 17.393 7.975 -24.366 1.00 86.06 95 ALA A N 1
ATOM 753 C CA . ALA A 1 95 ? 17.191 8.722 -25.604 1.00 86.06 95 ALA A CA 1
ATOM 754 C C . ALA A 1 95 ? 15.739 9.211 -25.792 1.00 86.06 95 ALA A C 1
ATOM 756 O O . ALA A 1 95 ? 15.523 10.216 -26.467 1.00 86.06 95 ALA A O 1
ATOM 757 N N . GLU A 1 96 ? 14.747 8.564 -25.176 1.00 87.31 96 GLU A N 1
ATOM 758 C CA . GLU A 1 96 ? 13.326 8.892 -25.349 1.00 87.31 96 GLU A CA 1
ATOM 759 C C . GLU A 1 96 ? 12.820 9.980 -24.389 1.00 87.31 96 GLU A C 1
ATOM 761 O O . GLU A 1 96 ? 11.670 10.415 -24.484 1.00 87.31 96 GLU A O 1
ATOM 766 N N . TYR A 1 97 ? 13.677 10.487 -23.493 1.00 88.19 97 TYR A N 1
ATOM 767 C CA . TYR A 1 97 ? 13.316 11.639 -22.669 1.00 88.19 97 TYR A CA 1
ATOM 768 C C . TYR A 1 97 ? 12.964 12.861 -23.536 1.00 88.19 97 TYR A C 1
ATOM 770 O O . TYR A 1 97 ? 13.663 13.145 -24.519 1.00 88.19 97 TYR A O 1
ATOM 778 N N . PRO A 1 98 ? 11.932 13.642 -23.152 1.00 89.31 98 PRO A N 1
ATOM 779 C CA . PRO A 1 98 ? 11.661 14.928 -23.776 1.00 89.31 98 PRO A CA 1
ATOM 780 C C . PRO A 1 98 ? 12.903 15.825 -23.693 1.00 89.31 98 PRO A C 1
ATOM 782 O O . PRO A 1 98 ? 13.624 15.772 -22.693 1.00 89.31 98 PRO A O 1
ATOM 785 N N . PRO A 1 99 ? 13.141 16.702 -24.683 1.00 86.56 99 PRO A N 1
ATOM 786 C CA . PRO A 1 99 ? 14.373 17.491 -24.764 1.00 86.56 99 PRO A CA 1
ATOM 787 C C . PRO A 1 99 ? 14.623 18.375 -23.532 1.00 86.56 99 PRO A C 1
ATOM 789 O O . PRO A 1 99 ? 15.763 18.711 -23.245 1.00 86.56 99 PRO A O 1
ATOM 792 N N . GLN A 1 100 ? 13.572 18.719 -22.784 1.00 87.69 100 GLN A N 1
ATOM 793 C CA . GLN A 1 100 ? 13.625 19.527 -21.560 1.00 87.69 100 GLN A CA 1
ATOM 794 C C . GLN A 1 100 ? 14.173 18.763 -20.340 1.00 87.69 100 GLN A C 1
ATOM 796 O O . GLN A 1 100 ? 14.632 19.390 -19.392 1.00 87.69 100 GLN A O 1
ATOM 801 N N . TYR A 1 101 ? 14.099 17.427 -20.352 1.00 85.88 101 TYR A N 1
ATOM 802 C CA . TYR A 1 101 ? 14.488 16.552 -19.238 1.00 85.88 101 TYR A CA 1
ATOM 803 C C . TYR A 1 101 ? 15.690 15.661 -19.567 1.00 85.88 101 TYR A C 1
ATOM 805 O O . TYR A 1 101 ? 16.11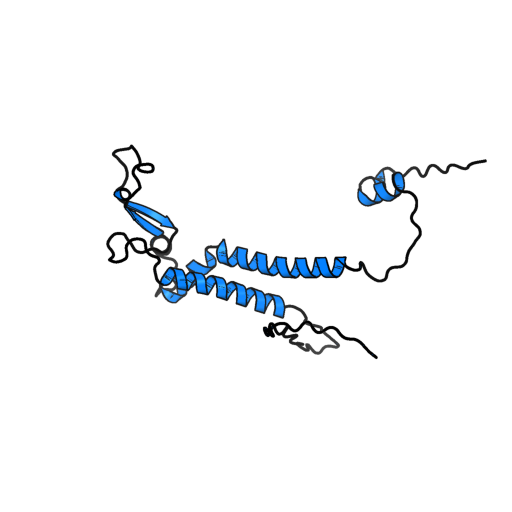3 14.865 -18.730 1.00 85.88 101 TYR A O 1
ATOM 813 N N . ARG A 1 102 ? 16.229 15.752 -20.787 1.00 84.06 102 ARG A N 1
ATOM 814 C CA . ARG A 1 102 ? 17.402 14.980 -21.192 1.00 84.06 102 ARG A CA 1
ATOM 815 C C . ARG A 1 102 ? 18.641 15.536 -20.490 1.00 84.06 102 ARG A C 1
ATOM 817 O O . ARG A 1 102 ? 18.819 16.752 -20.433 1.00 84.06 102 ARG A O 1
ATOM 824 N N . SER A 1 103 ? 19.488 14.645 -19.974 1.00 80.12 103 SER A N 1
ATOM 825 C CA . SER A 1 103 ? 20.774 15.053 -19.406 1.00 80.12 103 SER A CA 1
ATOM 826 C C . SER A 1 103 ? 21.603 15.788 -20.472 1.00 80.12 103 SER A C 1
ATOM 828 O O . SER A 1 103 ? 21.676 15.302 -21.604 1.00 80.12 103 SER A O 1
ATOM 830 N N . PRO A 1 104 ? 22.210 16.943 -20.148 1.00 78.69 104 PRO A N 1
ATOM 831 C CA . PRO A 1 104 ? 23.142 17.626 -21.041 1.00 78.69 104 PRO A CA 1
ATOM 832 C C . PRO A 1 104 ? 24.484 16.887 -21.169 1.00 78.69 104 PRO A C 1
ATOM 834 O O . PRO A 1 104 ? 25.262 17.204 -22.067 1.00 78.69 104 PRO A O 1
ATOM 837 N N . ASP A 1 105 ? 24.750 15.909 -20.299 1.00 81.31 105 ASP A N 1
ATOM 838 C CA . ASP A 1 105 ? 25.994 15.148 -20.296 1.00 81.31 105 ASP A CA 1
ATOM 839 C C . ASP A 1 105 ? 26.015 14.105 -21.420 1.00 81.31 105 ASP A C 1
ATOM 841 O O . ASP A 1 105 ? 25.117 13.270 -21.551 1.00 81.31 105 ASP A O 1
ATOM 845 N N . SER A 1 106 ? 27.092 14.114 -22.204 1.00 71.06 106 SER A N 1
ATOM 846 C CA . SER A 1 106 ? 27.336 13.170 -23.302 1.00 71.06 106 SER A CA 1
ATOM 847 C C . SER A 1 106 ? 27.685 11.746 -22.848 1.00 71.06 106 SER A C 1
ATOM 849 O O . SER A 1 106 ? 27.805 10.862 -23.689 1.00 71.06 106 SER A O 1
ATOM 851 N N . GLU A 1 107 ? 27.846 11.518 -21.541 1.00 82.75 107 GLU A N 1
ATOM 852 C CA . GLU A 1 107 ? 28.162 10.213 -20.931 1.00 82.75 107 GLU A CA 1
ATOM 853 C C . GLU A 1 107 ? 26.944 9.556 -20.253 1.00 82.75 107 GLU A C 1
ATOM 855 O O . GLU A 1 107 ? 27.087 8.674 -19.404 1.00 82.75 107 GLU A O 1
ATOM 860 N N . ALA A 1 108 ? 25.724 9.983 -20.587 1.00 81.06 108 ALA A N 1
ATOM 861 C CA . ALA A 1 108 ? 24.526 9.346 -20.055 1.00 81.06 108 ALA A CA 1
ATOM 862 C C . ALA A 1 108 ? 24.427 7.874 -20.521 1.00 81.06 108 ALA A C 1
ATOM 864 O O . ALA A 1 108 ? 24.669 7.589 -21.695 1.00 81.06 108 ALA A O 1
ATOM 865 N N . PRO A 1 109 ? 24.046 6.933 -19.636 1.00 87.06 109 PRO A N 1
ATOM 866 C CA . PRO A 1 109 ? 23.836 5.542 -20.025 1.00 87.06 109 PRO A CA 1
ATOM 867 C C . PRO A 1 109 ? 22.658 5.416 -21.000 1.00 87.06 109 PRO A C 1
ATOM 869 O O . PRO A 1 109 ? 21.678 6.154 -20.895 1.00 87.06 109 PRO A O 1
ATOM 872 N N . ASP A 1 110 ? 22.709 4.430 -21.898 1.00 88.38 110 ASP A N 1
ATOM 873 C CA . ASP A 1 110 ? 21.643 4.199 -22.887 1.00 88.38 110 ASP A CA 1
ATOM 874 C C . ASP A 1 110 ? 20.308 3.788 -22.240 1.00 88.38 110 ASP A C 1
ATOM 876 O O . ASP A 1 110 ? 19.226 4.164 -22.709 1.00 88.38 110 ASP A O 1
ATOM 880 N N . TYR A 1 111 ? 20.380 3.044 -21.129 1.00 90.56 111 TYR A N 1
ATOM 881 C CA . TYR A 1 111 ? 19.228 2.509 -20.407 1.00 90.56 111 TYR A CA 1
ATOM 882 C C . TYR A 1 111 ? 19.294 2.834 -18.916 1.00 90.56 111 TYR A C 1
ATOM 884 O O . TYR A 1 111 ? 20.342 2.714 -18.280 1.00 90.56 111 TYR A O 1
ATOM 892 N N . CYS A 1 112 ? 18.145 3.166 -18.333 1.00 90.31 112 CYS A N 1
ATOM 893 C CA . CYS A 1 112 ? 17.959 3.278 -16.890 1.00 90.31 112 CYS A CA 1
ATOM 894 C C . CYS A 1 112 ? 16.854 2.328 -16.408 1.00 90.31 112 CYS A C 1
ATOM 896 O O . CYS A 1 112 ? 16.016 1.871 -17.187 1.00 90.31 112 CYS A O 1
ATOM 898 N N . ARG A 1 113 ? 16.871 1.985 -15.116 1.00 92.69 113 ARG A N 1
ATOM 899 C CA . ARG A 1 113 ? 15.880 1.098 -14.494 1.00 92.69 113 ARG A CA 1
ATOM 900 C C . ARG A 1 113 ? 15.102 1.835 -13.413 1.00 92.69 113 ARG A C 1
ATOM 902 O O . ARG A 1 113 ? 15.691 2.586 -12.642 1.00 92.69 113 ARG A O 1
ATOM 909 N N . TYR A 1 114 ? 13.794 1.609 -13.351 1.00 92.12 114 TYR A N 1
ATOM 910 C CA . TYR A 1 114 ? 12.902 2.226 -12.368 1.00 92.12 114 TYR A CA 1
ATOM 911 C C . TYR A 1 114 ? 11.868 1.210 -11.858 1.00 92.12 114 TYR A C 1
ATOM 913 O O . TYR A 1 114 ? 11.540 0.261 -12.577 1.00 92.12 114 TYR A O 1
ATOM 921 N N . PRO A 1 115 ? 11.374 1.366 -10.616 1.00 92.25 115 PRO A N 1
ATOM 922 C CA . PRO A 1 115 ? 10.428 0.426 -10.023 1.00 92.25 115 PRO A CA 1
ATOM 923 C C . PRO A 1 115 ? 9.038 0.604 -10.645 1.00 92.25 115 PRO A C 1
ATOM 925 O O . PRO A 1 115 ? 8.262 1.460 -10.222 1.00 92.25 115 PRO A O 1
ATOM 928 N N . ASP A 1 116 ? 8.731 -0.192 -11.666 1.00 91.00 116 ASP A N 1
ATOM 929 C CA . ASP A 1 116 ? 7.407 -0.267 -12.287 1.00 91.00 116 ASP A CA 1
ATOM 930 C C . ASP A 1 116 ? 7.289 -1.561 -13.108 1.00 91.00 116 ASP A C 1
ATOM 932 O O . ASP A 1 116 ? 8.289 -2.128 -13.546 1.00 91.00 116 ASP A O 1
ATOM 936 N N . TYR A 1 117 ? 6.060 -2.004 -13.357 1.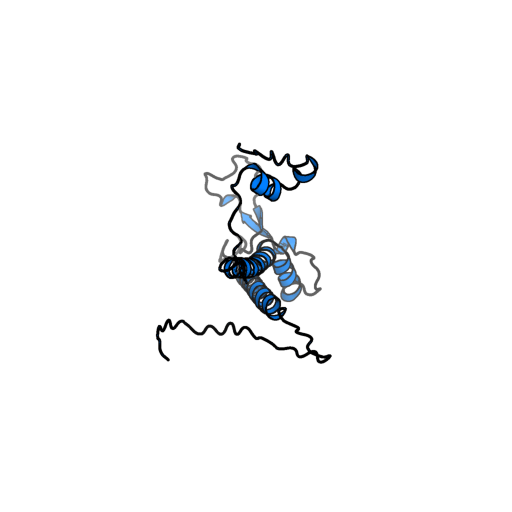00 91.25 117 TYR A N 1
ATOM 937 C CA . TYR A 1 117 ? 5.757 -3.200 -14.142 1.00 91.25 117 TYR A CA 1
ATOM 938 C C . TYR A 1 117 ? 5.290 -2.795 -15.543 1.00 91.25 117 TYR A C 1
ATOM 940 O O . TYR A 1 117 ? 4.097 -2.810 -15.863 1.00 91.25 117 TYR A O 1
ATOM 948 N N . ARG A 1 118 ? 6.246 -2.411 -16.392 1.00 92.88 118 ARG A N 1
ATOM 949 C CA . ARG A 1 118 ? 5.997 -1.980 -17.775 1.00 92.88 118 ARG A CA 1
ATOM 950 C C . ARG A 1 118 ? 6.810 -2.769 -18.784 1.00 92.88 118 ARG A C 1
ATOM 952 O O . ARG A 1 118 ? 7.852 -3.329 -18.457 1.00 92.88 118 ARG A O 1
ATOM 959 N N . GLN A 1 119 ? 6.304 -2.806 -20.011 1.00 90.88 119 GLN A N 1
ATOM 960 C CA . GLN A 1 119 ? 6.951 -3.513 -21.104 1.00 90.88 119 GLN A CA 1
ATOM 961 C C . GLN A 1 119 ? 8.268 -2.811 -21.496 1.00 90.88 119 GLN A C 1
ATOM 963 O O . GLN A 1 119 ? 8.283 -1.576 -21.578 1.00 90.88 119 GLN A O 1
ATOM 968 N N . PRO A 1 120 ? 9.353 -3.568 -21.762 1.00 90.00 120 PRO A N 1
ATOM 969 C CA . PRO A 1 120 ? 10.622 -3.024 -22.239 1.00 90.00 120 PRO A CA 1
ATOM 970 C C . PRO A 1 120 ? 10.491 -2.272 -23.576 1.00 90.00 120 PRO A C 1
ATOM 972 O O . PRO A 1 120 ? 9.524 -2.489 -24.318 1.00 90.00 120 PRO A O 1
ATOM 975 N N . PRO A 1 121 ? 11.478 -1.417 -23.909 1.00 88.62 121 PRO A N 1
ATOM 976 C CA . PRO A 1 121 ? 11.475 -0.616 -25.134 1.00 88.62 121 PRO A CA 1
ATOM 977 C C . PRO A 1 121 ? 11.535 -1.455 -26.422 1.00 88.62 121 PRO A C 1
ATOM 979 O O . PRO A 1 121 ? 11.036 -1.004 -27.448 1.00 88.62 121 PRO A O 1
ATOM 982 N N . ASP A 1 122 ? 12.068 -2.681 -26.365 1.00 87.06 122 ASP A N 1
ATOM 983 C CA . ASP A 1 122 ? 12.198 -3.585 -27.523 1.00 87.06 122 ASP A CA 1
ATOM 984 C C . ASP A 1 122 ? 10.877 -4.264 -27.941 1.00 87.06 122 ASP A C 1
ATOM 986 O O . ASP A 1 122 ? 10.812 -4.953 -28.960 1.00 87.06 122 ASP A O 1
ATOM 990 N N . GLY A 1 123 ? 9.817 -4.126 -27.136 1.00 85.25 123 GLY A N 1
ATOM 991 C CA . GLY A 1 123 ? 8.531 -4.784 -27.364 1.00 85.25 123 GLY A CA 1
ATOM 992 C C . GLY A 1 123 ? 7.571 -4.004 -28.279 1.00 85.25 123 GLY A C 1
ATOM 993 O O . GLY A 1 123 ? 7.686 -2.787 -28.418 1.00 85.25 123 GLY A O 1
ATOM 994 N N . PRO A 1 124 ? 6.547 -4.675 -28.846 1.00 86.19 124 PRO A N 1
ATOM 995 C CA . PRO A 1 124 ? 5.531 -4.029 -29.687 1.00 86.19 124 PRO A CA 1
ATOM 996 C C . PRO A 1 124 ? 4.709 -2.970 -28.929 1.00 86.19 124 PRO A C 1
ATOM 998 O O . PRO A 1 124 ? 4.350 -1.939 -29.492 1.00 86.19 124 PRO A O 1
ATOM 1001 N N . ASP A 1 125 ? 4.458 -3.193 -27.636 1.00 87.38 125 ASP A N 1
ATOM 1002 C CA . ASP A 1 125 ? 3.703 -2.301 -26.747 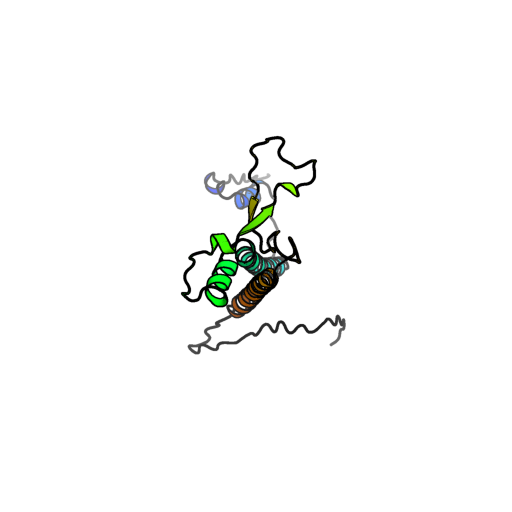1.00 87.38 125 ASP A CA 1
ATOM 1003 C C . ASP A 1 125 ? 4.629 -1.572 -25.753 1.00 87.38 125 ASP A C 1
ATOM 1005 O O . ASP A 1 125 ? 4.473 -1.671 -24.534 1.00 87.38 125 ASP A O 1
ATOM 1009 N N . ARG A 1 126 ? 5.621 -0.842 -26.275 1.00 87.44 126 ARG A N 1
ATOM 1010 C CA . ARG A 1 126 ? 6.620 -0.103 -25.479 1.00 87.44 126 ARG A CA 1
ATOM 1011 C C . ARG A 1 126 ? 6.005 0.767 -24.370 1.00 87.44 126 ARG A C 1
ATOM 1013 O O . ARG A 1 126 ? 5.061 1.525 -24.602 1.00 87.44 126 ARG A O 1
ATOM 1020 N N . TYR A 1 127 ? 6.554 0.654 -23.157 1.00 89.69 127 TYR A N 1
ATOM 1021 C CA . TYR A 1 127 ? 6.161 1.386 -21.936 1.00 89.69 127 TYR A CA 1
ATOM 1022 C C . TYR A 1 127 ? 4.696 1.276 -21.507 1.00 89.69 127 TYR A C 1
ATOM 1024 O O . TYR A 1 127 ? 4.242 2.045 -20.650 1.00 89.69 127 TYR A O 1
ATOM 1032 N N . ARG A 1 128 ? 3.939 0.329 -22.066 1.00 91.88 128 ARG A N 1
ATOM 1033 C CA . ARG A 1 128 ? 2.601 0.016 -21.570 1.00 91.88 128 ARG A CA 1
ATOM 1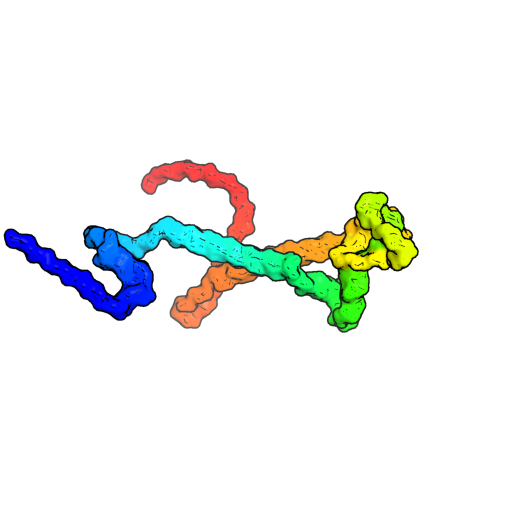034 C C . ARG A 1 128 ? 2.673 -0.876 -20.340 1.00 91.88 128 ARG A C 1
ATOM 1036 O O . ARG A 1 128 ? 3.664 -1.567 -20.103 1.00 91.88 128 ARG A O 1
ATOM 1043 N N . TYR A 1 129 ? 1.605 -0.834 -19.548 1.00 91.81 129 TYR A N 1
ATOM 1044 C CA . TYR A 1 129 ? 1.454 -1.701 -18.386 1.00 91.81 129 TYR A CA 1
ATOM 1045 C C . TYR A 1 129 ? 1.392 -3.160 -18.814 1.00 91.81 129 TYR A C 1
ATOM 1047 O O . TYR A 1 129 ? 0.640 -3.527 -19.718 1.00 91.81 129 TYR A O 1
ATOM 1055 N N . THR A 1 130 ? 2.168 -3.991 -18.132 1.00 90.88 130 THR A N 1
ATOM 1056 C CA . THR A 1 130 ? 2.144 -5.437 -18.331 1.00 90.88 130 THR A CA 1
ATOM 1057 C C . THR A 1 130 ? 0.916 -6.048 -17.649 1.00 90.88 130 THR A C 1
ATOM 1059 O O . THR A 1 130 ? 0.366 -5.472 -16.706 1.00 90.88 130 THR A O 1
ATOM 1062 N N . PRO A 1 131 ? 0.466 -7.244 -18.062 1.00 90.50 131 PRO A N 1
ATOM 1063 C CA . PRO A 1 131 ? -0.636 -7.927 -17.385 1.00 90.50 131 PRO A CA 1
ATOM 1064 C C . PRO A 1 131 ? -0.333 -8.207 -15.907 1.00 90.50 131 PRO A C 1
ATOM 1066 O O . PRO A 1 131 ? -1.254 -8.237 -15.091 1.00 90.50 131 PRO A O 1
ATOM 1069 N N . ILE A 1 132 ? 0.940 -8.365 -15.526 1.00 89.69 132 ILE A N 1
ATOM 1070 C CA . ILE A 1 132 ? 1.309 -8.591 -14.128 1.00 89.69 132 ILE A CA 1
ATOM 1071 C C . ILE A 1 132 ? 1.004 -7.381 -13.236 1.00 89.69 132 ILE A C 1
ATOM 1073 O O . ILE A 1 132 ? 0.572 -7.570 -12.099 1.00 89.69 132 ILE A O 1
ATOM 1077 N N . TYR A 1 133 ? 1.120 -6.153 -13.748 1.00 91.81 133 TYR A N 1
ATOM 1078 C CA . TYR A 1 133 ? 0.726 -4.954 -13.004 1.00 91.81 133 TYR A CA 1
ATOM 1079 C C . TYR A 1 133 ? -0.697 -5.098 -12.436 1.00 91.81 133 TYR A C 1
ATOM 1081 O O . TYR A 1 133 ? -0.936 -4.879 -11.247 1.00 91.81 133 TYR A O 1
ATOM 1089 N N . TRP A 1 134 ? -1.626 -5.564 -13.274 1.00 93.19 134 TRP A N 1
ATOM 1090 C CA . TRP A 1 134 ? -3.019 -5.787 -12.896 1.00 93.19 134 TRP A CA 1
ATOM 1091 C C . TRP A 1 134 ? -3.194 -6.936 -11.905 1.00 93.19 134 TRP A C 1
ATOM 1093 O O . TRP A 1 134 ? -4.017 -6.829 -11.000 1.00 93.19 134 TRP A O 1
ATOM 1103 N N . HIS A 1 135 ? -2.398 -8.001 -12.016 1.00 91.69 135 HIS A N 1
ATOM 1104 C CA . HIS A 1 135 ? -2.420 -9.102 -11.049 1.00 91.69 135 HIS A CA 1
ATOM 1105 C C . HIS A 1 135 ? -1.948 -8.646 -9.664 1.00 91.69 135 HIS A C 1
ATOM 1107 O O . HIS A 1 135 ? -2.571 -8.983 -8.660 1.00 91.69 135 HIS A O 1
ATOM 1113 N N . ILE A 1 136 ? -0.891 -7.833 -9.597 1.00 92.31 136 ILE A N 1
ATOM 1114 C CA . ILE A 1 136 ? -0.388 -7.274 -8.335 1.00 92.31 136 ILE A CA 1
ATOM 1115 C C . ILE A 1 136 ? -1.408 -6.300 -7.745 1.00 92.31 136 ILE A C 1
ATOM 1117 O O . ILE A 1 136 ? -1.663 -6.336 -6.542 1.00 92.31 136 ILE A O 1
ATOM 1121 N N . LEU A 1 137 ? -2.035 -5.460 -8.574 1.00 92.88 137 LEU A N 1
ATOM 1122 C CA . LEU A 1 137 ? -3.094 -4.559 -8.126 1.00 92.88 137 LEU A CA 1
ATOM 1123 C C . LEU A 1 137 ? -4.292 -5.337 -7.563 1.00 92.88 137 LEU A C 1
ATOM 1125 O O . LEU A 1 137 ? -4.764 -5.026 -6.471 1.00 92.88 137 LEU A O 1
ATOM 1129 N N . ALA A 1 138 ? -4.739 -6.382 -8.261 1.00 93.88 138 ALA A N 1
ATOM 1130 C CA . ALA A 1 138 ? -5.805 -7.259 -7.791 1.00 93.88 138 ALA A CA 1
ATOM 1131 C C . ALA A 1 138 ? -5.430 -7.952 -6.472 1.00 93.88 138 ALA A C 1
ATOM 1133 O O . ALA A 1 138 ? -6.243 -7.982 -5.552 1.00 93.88 138 ALA A O 1
ATOM 1134 N N . ALA A 1 139 ? -4.191 -8.434 -6.336 1.00 93.25 139 ALA A N 1
ATOM 1135 C CA . ALA A 1 139 ? -3.698 -9.044 -5.103 1.00 93.25 139 ALA A CA 1
ATOM 1136 C C . ALA A 1 139 ? -3.660 -8.050 -3.928 1.00 93.25 139 ALA A C 1
ATOM 1138 O O . ALA A 1 139 ? -4.039 -8.408 -2.814 1.00 93.25 139 ALA A O 1
ATOM 1139 N N . ARG A 1 140 ? -3.265 -6.790 -4.166 1.00 94.06 140 ARG A N 1
ATOM 1140 C CA . ARG A 1 140 ? -3.307 -5.723 -3.150 1.00 94.06 140 ARG A CA 1
ATOM 1141 C C . ARG A 1 140 ? -4.732 -5.464 -2.672 1.00 94.06 140 ARG A C 1
ATOM 1143 O O . ARG A 1 140 ? -4.965 -5.408 -1.469 1.00 94.06 140 ARG A O 1
ATOM 1150 N N . LEU A 1 141 ? -5.684 -5.351 -3.597 1.00 92.62 141 LEU A N 1
ATOM 1151 C CA . LEU A 1 141 ? -7.096 -5.146 -3.262 1.00 92.62 141 LEU A CA 1
ATOM 1152 C C . LEU A 1 141 ? -7.691 -6.360 -2.536 1.00 92.62 141 LEU A C 1
ATOM 1154 O O . LEU A 1 141 ? -8.381 -6.194 -1.534 1.00 92.62 141 LEU A O 1
ATOM 1158 N N . ALA A 1 142 ? -7.375 -7.578 -2.981 1.00 92.00 142 ALA A N 1
ATOM 1159 C CA . ALA A 1 142 ? -7.808 -8.805 -2.319 1.00 92.00 142 ALA A CA 1
ATOM 1160 C C . ALA A 1 142 ? -7.267 -8.901 -0.886 1.00 92.00 142 ALA A C 1
ATOM 1162 O O . ALA A 1 142 ? -8.009 -9.267 0.021 1.00 92.00 142 ALA A O 1
ATOM 1163 N N . PHE A 1 143 ? -6.005 -8.521 -0.659 1.00 90.06 143 PHE A N 1
ATOM 1164 C CA . PHE A 1 143 ? -5.428 -8.475 0.683 1.00 90.06 143 PHE A CA 1
ATOM 1165 C C . PHE A 1 143 ? -6.171 -7.495 1.595 1.00 90.06 143 PHE A C 1
ATOM 1167 O O . PHE A 1 143 ? -6.454 -7.846 2.736 1.00 90.06 143 PHE A O 1
ATOM 1174 N N . VAL A 1 144 ? -6.531 -6.305 1.100 1.00 90.25 144 VAL A N 1
ATOM 1175 C CA . VAL A 1 144 ? -7.322 -5.335 1.877 1.00 90.25 144 VAL A CA 1
ATOM 1176 C C . VAL A 1 144 ? -8.680 -5.926 2.250 1.00 90.25 144 VAL A C 1
ATOM 1178 O O . VAL A 1 144 ? -9.033 -5.913 3.423 1.00 90.25 144 VAL A O 1
ATOM 1181 N N . VAL A 1 145 ? -9.393 -6.536 1.297 1.00 88.44 145 VAL A N 1
ATOM 1182 C CA . VAL A 1 145 ? -10.688 -7.184 1.568 1.00 88.44 145 VAL A CA 1
ATOM 1183 C C . VAL A 1 145 ? -10.542 -8.303 2.598 1.00 88.44 145 VAL A C 1
ATOM 1185 O O . VAL A 1 145 ? -11.331 -8.382 3.531 1.00 88.44 145 VAL A O 1
ATOM 1188 N N . VAL A 1 146 ? -9.520 -9.155 2.483 1.00 86.12 146 VAL A N 1
ATOM 1189 C CA . VAL A 1 146 ? -9.274 -10.226 3.460 1.00 86.12 146 VAL A CA 1
ATOM 1190 C C . VAL A 1 146 ? -8.921 -9.651 4.830 1.00 86.12 146 VAL A C 1
ATOM 1192 O O . VAL A 1 146 ? -9.429 -10.142 5.829 1.00 86.12 146 VAL A O 1
ATOM 1195 N N . PHE A 1 147 ? -8.089 -8.613 4.906 1.00 84.38 147 PHE A N 1
ATOM 1196 C CA . PHE A 1 147 ? -7.710 -7.986 6.172 1.00 84.38 147 PHE A CA 1
ATOM 1197 C C . PHE A 1 147 ? -8.898 -7.292 6.845 1.00 84.38 147 PHE A C 1
ATOM 1199 O O . PHE A 1 147 ? -9.032 -7.353 8.063 1.00 84.38 147 PHE A O 1
ATOM 1206 N N . GLU A 1 148 ? -9.790 -6.683 6.067 1.00 78.12 148 GLU A N 1
ATOM 1207 C CA . GLU A 1 148 ? -11.036 -6.105 6.564 1.00 78.12 148 GLU A CA 1
ATOM 1208 C C . GLU A 1 148 ? -12.014 -7.189 7.020 1.00 78.12 148 GLU A C 1
ATOM 1210 O O . GLU A 1 148 ? -12.511 -7.122 8.139 1.00 78.12 148 GLU A O 1
ATOM 1215 N N . VAL A 1 149 ? -12.252 -8.227 6.214 1.00 71.44 149 VAL A N 1
ATOM 1216 C CA . VAL A 1 149 ? -13.158 -9.333 6.568 1.00 71.44 149 VAL A CA 1
ATOM 1217 C C . VAL A 1 149 ? -12.638 -10.092 7.793 1.00 71.44 149 VAL A C 1
ATOM 1219 O O . VAL A 1 149 ? -13.414 -10.366 8.707 1.00 71.44 149 VAL A O 1
ATOM 1222 N N . CYS A 1 150 ? -11.329 -10.358 7.863 1.00 65.94 150 CYS A N 1
ATOM 1223 C CA . CYS A 1 150 ? -10.682 -10.970 9.023 1.00 65.94 150 CYS A CA 1
ATOM 1224 C C . CYS A 1 150 ? -10.674 -10.037 10.243 1.00 65.94 150 CYS A C 1
ATOM 1226 O O . CYS A 1 150 ? -10.983 -10.455 11.352 1.00 65.94 150 CYS A O 1
ATOM 1228 N N . GLY A 1 151 ? -10.344 -8.758 10.063 1.00 58.50 151 GLY A N 1
ATOM 1229 C CA . GLY A 1 151 ? -10.318 -7.774 11.146 1.00 58.50 151 GLY A CA 1
ATOM 1230 C C . GLY A 1 151 ? -11.703 -7.515 11.741 1.00 58.50 151 GLY A C 1
ATOM 1231 O O . GLY A 1 151 ? -11.832 -7.343 12.951 1.00 58.50 151 GLY A O 1
ATOM 1232 N N . VAL A 1 152 ? -12.751 -7.552 10.914 1.00 53.84 152 VAL A N 1
ATOM 1233 C CA . VAL A 1 152 ? -14.148 -7.416 11.345 1.00 53.84 152 VAL A CA 1
ATOM 1234 C C . VAL A 1 152 ? -14.664 -8.713 11.977 1.00 53.84 152 VAL A C 1
ATOM 1236 O O . VAL A 1 152 ? -15.412 -8.643 12.952 1.00 53.84 152 VAL A O 1
ATOM 1239 N N . CYS A 1 153 ? -14.239 -9.895 11.512 1.00 49.69 153 CYS A N 1
ATOM 1240 C CA . CYS A 1 153 ? -14.650 -11.162 12.127 1.00 49.69 153 CYS A CA 1
ATOM 1241 C C . CYS A 1 153 ? -13.955 -11.463 13.470 1.00 49.69 153 CYS A C 1
ATOM 1243 O O . CYS A 1 153 ? -14.419 -12.324 14.214 1.00 49.69 153 CYS A O 1
ATOM 1245 N N . VAL A 1 154 ? -12.885 -10.740 13.826 1.00 50.19 154 VAL A N 1
ATOM 1246 C CA . VAL A 1 154 ? -12.176 -10.881 15.117 1.00 50.19 154 VAL A CA 1
ATOM 1247 C C . VAL A 1 154 ? -12.947 -10.258 16.304 1.00 50.19 154 VAL A C 1
ATOM 1249 O O . VAL A 1 154 ? -12.563 -10.430 17.460 1.00 50.19 154 VAL A O 1
ATOM 1252 N N . CYS A 1 155 ? -14.113 -9.647 16.079 1.00 45.16 155 CYS A N 1
ATOM 1253 C CA . CYS A 1 155 ? -14.930 -9.035 17.130 1.00 45.16 155 CYS A CA 1
ATOM 1254 C C . CYS A 1 155 ? -16.278 -9.765 17.312 1.00 45.16 155 CYS A C 1
ATOM 1256 O O . CYS A 1 155 ? -17.278 -9.338 16.748 1.00 45.16 155 CYS A O 1
ATOM 1258 N N . VAL A 1 156 ? -16.320 -10.887 18.047 1.00 45.81 156 VAL A N 1
ATOM 1259 C CA . VAL A 1 156 ? -16.702 -10.977 19.479 1.00 45.81 156 VAL A CA 1
ATOM 1260 C C . VAL A 1 156 ? -16.707 -12.464 19.907 1.00 45.81 156 VAL A C 1
ATOM 1262 O O . VAL A 1 156 ? -17.702 -13.172 19.767 1.00 45.81 156 VAL A O 1
ATOM 1265 N N . CYS A 1 157 ? -15.624 -12.942 20.521 1.00 44.88 157 CYS A N 1
ATOM 1266 C CA . CYS A 1 157 ? -15.663 -14.177 21.311 1.00 44.88 157 CYS A CA 1
ATOM 1267 C C . CYS A 1 157 ? -16.282 -13.858 22.684 1.00 44.88 157 CYS A C 1
ATOM 1269 O O . CYS A 1 157 ? -15.548 -13.613 23.643 1.00 44.88 157 CYS A O 1
ATOM 1271 N N . VAL A 1 158 ? -17.616 -13.800 22.808 1.00 50.12 158 VAL A N 1
ATOM 1272 C CA . VAL A 1 158 ? -18.223 -13.729 24.150 1.00 50.12 158 VAL A CA 1
ATOM 1273 C C . VAL A 1 158 ? -18.173 -15.125 24.758 1.00 50.12 158 VAL A C 1
ATOM 1275 O O . VAL A 1 158 ? -18.980 -15.991 24.429 1.00 50.12 158 VAL A O 1
ATOM 1278 N N . CYS A 1 159 ? -17.235 -15.350 25.672 1.00 41.88 159 CYS A N 1
ATOM 1279 C CA . CYS A 1 159 ? -17.269 -16.519 26.542 1.00 41.88 159 CYS A CA 1
ATOM 1280 C C . CYS A 1 159 ? -18.401 -16.340 27.564 1.00 41.88 159 CYS A C 1
ATOM 1282 O O . CYS A 1 159 ? -18.184 -15.779 28.637 1.00 41.88 159 CYS A O 1
ATOM 1284 N N . VAL A 1 160 ? -19.610 -16.809 27.249 1.00 48.53 160 VAL A N 1
ATOM 1285 C CA . VAL A 1 160 ? -20.673 -16.963 28.252 1.00 48.53 160 VAL A CA 1
ATOM 1286 C C . VAL A 1 160 ? -20.649 -18.405 28.756 1.00 48.53 160 VAL A C 1
ATOM 1288 O O . VAL A 1 160 ? -20.866 -19.344 27.999 1.00 48.53 160 VAL A O 1
ATOM 1291 N N . CYS A 1 161 ? -20.377 -18.574 30.053 1.00 42.47 161 CYS A N 1
ATOM 1292 C CA . CYS A 1 161 ? -20.572 -19.830 30.789 1.00 42.47 161 CYS A CA 1
ATOM 1293 C C . CYS A 1 161 ? -19.858 -21.073 30.207 1.00 42.47 161 CYS A C 1
ATOM 1295 O O . CYS A 1 161 ? -20.473 -22.125 30.069 1.00 42.47 161 CYS A O 1
ATOM 1297 N N . GLY A 1 162 ? -18.560 -20.984 29.887 1.00 52.28 162 GLY A N 1
ATOM 1298 C CA . GLY A 1 162 ? -17.731 -22.161 29.561 1.00 52.28 162 GLY A CA 1
ATOM 1299 C C . GLY A 1 162 ? -18.012 -22.826 28.208 1.00 52.28 162 GLY A C 1
ATOM 1300 O O . GLY A 1 162 ? -17.336 -23.789 27.857 1.00 52.28 162 GLY A O 1
ATOM 1301 N N . VAL A 1 163 ? -18.956 -22.294 27.429 1.00 51.47 163 VAL A N 1
ATOM 1302 C CA . VAL A 1 163 ? -19.185 -22.675 26.036 1.00 51.47 163 VAL A CA 1
ATOM 1303 C C . VAL A 1 163 ? -18.634 -21.551 25.172 1.00 51.47 163 VAL A C 1
ATOM 1305 O O . VAL A 1 163 ? -19.110 -20.416 25.219 1.00 51.47 163 VAL A O 1
ATOM 1308 N N . CYS A 1 164 ? -17.600 -21.849 24.391 1.00 45.53 164 CYS A N 1
ATOM 1309 C CA . CYS A 1 164 ? -17.127 -20.964 23.335 1.00 45.53 164 CYS A CA 1
ATOM 1310 C C . CYS A 1 164 ? -18.173 -20.966 22.214 1.00 45.53 164 CYS A C 1
ATOM 1312 O O . CYS A 1 164 ? -18.035 -21.661 21.212 1.00 45.53 164 CYS A O 1
ATOM 1314 N N . VAL A 1 165 ? -19.258 -20.212 22.399 1.00 48.22 165 VAL A N 1
ATOM 1315 C CA . VAL A 1 165 ? -20.182 -19.923 21.308 1.00 48.22 165 VAL A CA 1
ATOM 1316 C C . VAL A 1 165 ? -19.492 -18.878 20.448 1.00 48.22 165 VAL A C 1
ATOM 1318 O O . VAL A 1 165 ? -19.453 -17.694 20.780 1.00 48.22 165 VAL A O 1
ATOM 1321 N N . CYS A 1 166 ? -18.902 -19.332 19.348 1.00 42.84 166 CYS A N 1
ATOM 1322 C CA . CYS A 1 166 ? -18.560 -18.473 18.230 1.00 42.84 166 CYS A CA 1
ATOM 1323 C C . CYS A 1 166 ? -19.875 -17.921 17.676 1.00 42.84 166 CYS A C 1
ATOM 1325 O O . CYS A 1 166 ? -20.470 -18.477 16.757 1.00 42.84 166 CYS A O 1
ATOM 1327 N N . VAL A 1 167 ? -20.373 -16.837 18.275 1.00 47.34 167 VAL A N 1
ATOM 1328 C CA . VAL A 1 167 ? -21.379 -16.018 17.617 1.00 47.34 167 VAL A CA 1
ATOM 1329 C C . VAL A 1 167 ? -20.628 -15.369 16.471 1.00 47.34 167 VAL A C 1
ATOM 1331 O O . VAL A 1 167 ? -19.960 -14.351 16.640 1.00 47.34 167 VAL A O 1
ATOM 1334 N N . CYS A 1 168 ? -20.683 -16.011 15.307 1.00 43.06 168 CYS A N 1
ATOM 1335 C CA . CYS A 1 168 ? -20.353 -15.379 14.050 1.00 43.06 168 CYS A CA 1
ATOM 1336 C C . CYS A 1 168 ? -21.390 -14.267 13.897 1.00 43.06 168 CYS A C 1
ATOM 1338 O O . CYS A 1 168 ? -22.423 -14.440 13.251 1.00 43.06 168 CYS A O 1
ATOM 1340 N N . VAL A 1 169 ? -21.156 -13.112 14.523 1.00 45.94 169 VAL A N 1
ATOM 1341 C CA . VAL A 1 169 ? -21.732 -11.880 14.013 1.00 45.94 169 VAL A CA 1
ATOM 1342 C C . VAL A 1 169 ? -20.976 -11.662 12.716 1.00 45.94 169 VAL A C 1
ATOM 1344 O O . VAL A 1 169 ? -19.995 -10.930 12.636 1.00 45.94 169 VAL A O 1
ATOM 1347 N N . CYS A 1 170 ? -21.412 -12.392 11.692 1.00 41.19 170 CYS A N 1
ATOM 1348 C CA . CYS A 1 170 ? -21.319 -11.959 10.329 1.00 41.19 170 CYS A CA 1
ATOM 1349 C C . CYS A 1 170 ? -21.956 -10.574 10.376 1.00 41.19 170 CYS A C 1
ATOM 1351 O O . CYS A 1 170 ? -23.178 -10.444 10.317 1.00 41.19 170 CYS A O 1
ATOM 1353 N N . VAL A 1 171 ? -21.155 -9.525 10.574 1.00 43.41 171 VAL A N 1
ATOM 1354 C CA . VAL A 1 171 ? -21.549 -8.216 10.085 1.00 43.41 171 VAL A CA 1
ATOM 1355 C C . VAL A 1 171 ? -21.590 -8.452 8.594 1.00 43.41 171 VAL A C 1
ATOM 1357 O O . VAL A 1 171 ? -20.573 -8.422 7.906 1.00 43.41 171 VAL A O 1
ATOM 1360 N N . CYS A 1 172 ? -22.765 -8.870 8.139 1.00 39.50 172 CYS A N 1
ATOM 1361 C CA . CYS A 1 172 ? -23.099 -9.024 6.758 1.00 39.50 172 CYS A CA 1
ATOM 1362 C C . CYS A 1 172 ? -22.853 -7.646 6.165 1.00 39.50 172 CYS A C 1
ATOM 1364 O O . CYS A 1 172 ? -23.736 -6.794 6.168 1.00 39.50 172 CYS A O 1
ATOM 1366 N N . VAL A 1 173 ? -21.672 -7.444 5.591 1.00 41.12 173 VAL A N 1
ATOM 1367 C CA . VAL A 1 173 ? -21.494 -6.523 4.475 1.00 41.12 173 VAL A CA 1
ATOM 1368 C C . VAL A 1 173 ? -22.169 -7.183 3.264 1.00 41.12 173 VAL A C 1
ATOM 1370 O O . VAL A 1 173 ? -21.587 -7.373 2.205 1.00 41.12 173 VAL A O 1
ATOM 1373 N N . LEU A 1 174 ? -23.434 -7.584 3.434 1.00 38.03 174 LEU A N 1
ATOM 1374 C CA . LEU A 1 174 ? -24.382 -7.595 2.350 1.00 38.03 174 LEU A CA 1
ATOM 1375 C C . LEU A 1 174 ? -24.680 -6.124 2.140 1.00 38.03 174 LEU A C 1
ATOM 1377 O O . LEU A 1 174 ? -25.455 -5.493 2.851 1.00 38.03 174 LEU A O 1
ATOM 1381 N N . TRP A 1 175 ? -23.947 -5.592 1.181 1.00 36.75 175 TRP A N 1
ATOM 1382 C CA . TRP A 1 175 ? -24.416 -4.651 0.190 1.00 36.75 175 TRP A CA 1
ATOM 1383 C C . TRP A 1 175 ? -25.920 -4.850 -0.099 1.00 36.75 175 TRP A C 1
ATOM 1385 O O . TRP A 1 175 ? -26.311 -5.488 -1.069 1.00 36.75 175 TRP A O 1
ATOM 1395 N N . VAL A 1 176 ? -26.784 -4.344 0.779 1.00 36.44 176 VAL A N 1
ATOM 1396 C CA . VAL A 1 176 ? -28.176 -4.044 0.465 1.00 36.44 176 VAL A CA 1
ATOM 1397 C C . VAL A 1 176 ? -28.204 -2.540 0.313 1.00 36.44 176 VAL A C 1
ATOM 1399 O O . VAL A 1 176 ? -28.026 -1.787 1.272 1.00 36.44 176 VAL A O 1
ATOM 1402 N N . GLY A 1 177 ? -28.320 -2.135 -0.949 1.00 38.50 177 GLY A N 1
ATOM 1403 C CA . GLY A 1 177 ? -28.509 -0.758 -1.355 1.00 38.50 177 GLY A CA 1
ATOM 1404 C C . GLY A 1 177 ? -29.601 -0.082 -0.537 1.00 38.50 177 GLY A C 1
ATOM 1405 O O . GLY A 1 177 ? -30.510 -0.718 -0.002 1.00 38.50 177 GLY A O 1
ATOM 1406 N N . GLY A 1 178 ? -29.447 1.231 -0.418 1.00 44.94 178 GLY A N 1
ATOM 1407 C CA . GLY A 1 178 ? -30.245 2.050 0.466 1.00 44.94 178 GLY A CA 1
ATOM 1408 C C . GLY A 1 178 ? -31.745 1.850 0.307 1.00 44.94 178 GLY A C 1
ATOM 1409 O O . GLY A 1 178 ? -32.268 1.725 -0.792 1.00 44.94 178 GLY A O 1
ATOM 1410 N N . LEU A 1 179 ? -32.423 1.942 1.440 1.00 31.41 179 LEU A N 1
ATOM 1411 C CA . LEU A 1 179 ? -33.711 2.597 1.548 1.00 31.41 179 LEU A CA 1
ATOM 1412 C C . LEU A 1 179 ? -33.742 3.243 2.923 1.00 31.41 179 LEU A C 1
ATOM 1414 O O . LEU A 1 179 ? -34.027 2.642 3.953 1.00 31.41 179 LEU A O 1
ATOM 1418 N N . VAL A 1 180 ? -33.385 4.521 2.892 1.00 38.88 180 VAL A N 1
ATOM 1419 C CA . VAL A 1 180 ? -34.094 5.550 3.639 1.00 38.88 180 VAL A CA 1
ATOM 1420 C C . VAL A 1 180 ? -35.588 5.221 3.567 1.00 38.88 180 VAL A C 1
ATOM 1422 O O . VAL A 1 180 ? -36.181 5.387 2.508 1.00 38.88 180 VAL A O 1
ATOM 1425 N N . PHE A 1 181 ? -36.196 4.769 4.662 1.00 27.27 181 PHE A N 1
ATOM 1426 C CA . PHE A 1 181 ? -37.600 5.075 4.914 1.00 27.27 181 PHE A CA 1
ATOM 1427 C C . PHE A 1 181 ? -37.806 5.466 6.373 1.00 27.27 181 PHE A C 1
ATOM 1429 O O . PHE A 1 181 ? -37.589 4.710 7.314 1.00 27.27 181 PHE A O 1
ATOM 1436 N N . PHE A 1 182 ? -38.176 6.734 6.483 1.00 34.16 182 PHE A N 1
ATOM 1437 C CA . PHE A 1 182 ? -38.832 7.407 7.587 1.00 34.16 182 PHE A CA 1
ATOM 1438 C C . PHE A 1 182 ? -40.167 6.718 7.940 1.00 34.16 182 PHE A C 1
ATOM 1440 O O . PHE A 1 182 ? -40.858 6.244 7.041 1.00 34.16 182 PHE A O 1
ATOM 1447 N N . GLY A 1 183 ? -40.565 6.794 9.215 1.00 30.47 183 GLY A N 1
ATOM 1448 C CA . GLY A 1 183 ? -41.905 6.467 9.742 1.00 30.47 183 GLY A CA 1
ATOM 1449 C C . GLY A 1 183 ? -41.825 5.401 10.844 1.00 30.47 183 GLY A C 1
ATOM 1450 O O . GLY A 1 183 ? -41.249 4.352 10.609 1.00 30.47 183 GLY A O 1
ATOM 1451 N N . GLY A 1 184 ? -42.274 5.578 12.090 1.00 34.12 184 GLY A N 1
ATOM 1452 C CA . GLY A 1 184 ? -43.312 6.454 12.639 1.00 34.12 184 GLY A CA 1
ATOM 1453 C C . GLY A 1 184 ? -44.510 5.602 13.092 1.00 34.12 184 GLY A C 1
ATOM 1454 O O . GLY A 1 184 ? -45.165 5.034 12.228 1.00 34.12 184 GLY A O 1
ATOM 1455 N N . GLY A 1 185 ? -44.792 5.569 14.407 1.00 35.94 185 GLY A N 1
ATOM 1456 C CA . GLY A 1 185 ? -45.962 4.921 15.051 1.00 35.94 185 GLY A CA 1
ATOM 1457 C C . GLY A 1 185 ? -45.801 3.406 15.248 1.00 35.94 185 GLY A C 1
ATOM 1458 O O . GLY A 1 185 ? -45.309 2.736 14.350 1.00 35.94 185 GLY A O 1
ATOM 1459 N N . GLU A 1 186 ? -46.115 2.778 16.380 1.00 36.03 186 GLU A N 1
ATOM 1460 C CA . GLU A 1 186 ? -46.819 3.113 17.635 1.00 36.03 186 GLU A CA 1
ATOM 1461 C C . GLU A 1 186 ? -46.040 2.538 18.832 1.00 36.03 186 GLU A C 1
ATOM 1463 O O . GLU A 1 186 ? -45.304 1.541 18.633 1.00 36.03 186 GLU A O 1
#

InterPro domains:
  IPR007632 Anoctamin [PTHR12308] (19-154)
  IPR049452 Anoctamin, transmembrane domain [PF04547] (19-155)

Foldseek 3Di:
DDPPPPPPPPPVCVVPVVVCCCVPPDDDDDDDDDPDPPCVVVVVVVVVLVVLLVVLLCCLPVDCPLVLVCCLPPPDPPSDCPCVVVQQKEKDALVPDDPVPRDPDPPDDRIDIDGAQADHCPDPRHRDHDVVNVVSVVSSVVSSVCSSQVVVQVPDQPPDPPDRPSPRPCPPPPPPDDDDDDDDDD

Organism: Chionoecetes opilio (NCBI:txid41210)

Sequence (186 aa):
MQVSRECRVPQAEADAPGAYKLLSHFRRPIPQRVKDIGVWFKILDSIGKLAVITNAFIIAFTSNFIPELVYRYVVSDGKSLDGFLDYSLSTFQVAEYPPQYRSPDSEAPDYCRYPDYRQPPDGPDRYRYTPIYWHILAARLAFVVVFEVCGVCVCVCVCVCGVCVCVCVCVCVLWVGGLVFFGGGE

pLDDT: mean 75.81, std 19.57, range [27.27, 94.06]

Secondary structure (DSSP, 8-state):
----------GGGTT-HHHHHHHHTSPPPPP---SS-THHHHHHHHHHHHHHHHHHHHHHHHSSHHHHHHIIIII-TT---TTHHHHHEEEEEGGGS-TTTS-S-TT--SEEEEES-B--TTSTTTTPBPHHHHHHHHHHHHHHHHHHHHHHHTS----BTTB-----------------------